Protein AF-A0A212R2L9-F1 (afdb_monomer_lite)

pLDDT: mean 78.67, std 23.35, range [24.91, 98.56]

Secondary structure (DSSP, 8-state):
-------------TT--SSSEEEETTEEEETTTEESEEE-TTS-EEEPPHHHHHHHHHHHHTS----HHHHHHHHHHHHHHHTT-HHHHHHHHHHT-PPPPSSHHHHHHHHHHHHHHHHHHHTTSS-PPPTTSTTTTPPPGGGHHHHHHHHHHSHHHHTTSTTS-S---------B----SSSEEEEEETTEEEEEEEEETTEEEEEEE-TTS-EEEEEEE---TTSEEE-TT--EEEEEETTEEEE-HHHHHHHHHHHHHHTTS-------------PPPGGGG-TTSTTTT---TTSTT----TT--EEEE-TTSSSEEEEPTTS-EEEE--SSGGGTTS--EEEE-TTT--EEEEPPPPP--

Radius of gyration: 27.47 Å; chains: 1; bounding box: 74×78×65 Å

Foldseek 3Di:
DPPPPPQQQAEDPCCGDQWHWYDDLVATAAGPRHHQWDADPVGQTAGDDQVLVQQLQCQLQVHGDHCPVLRVLSRQLSVCVNVVNVVSNRVSRSVSVDGTRPDNVSSVRSVVSSVVVVVVPPPVPDDQDDPPDDPGPDDDPVVLVVLVVCVVPPPPVVVVPPPDDPDDPPPDDWDKDDDDPPQWDKDADPPQNQKIWIGGPQKIWIWGADPVRDIHTLDIDHADPVQFRADPVGQTQWGDDPSIITGDPVSVVVSVVVVVVVVVDDDDDDDDDPDDADDDDPCLQPCQFQQHNHACPPFDPFDAAPVGWGWAAQLQDHAIATAGNVGWGWGWPGQDPSCVVGIWTFIADNVPRDTDTGHDPPPPD

Sequence (365 aa):
MNKSFGQNFSLAGADGDDYNPYLNETGAFHGRNIALLQKDAIGFWRPRPQHELEAIFSAGYGFSIDLSLRMQGFETVAKALNDNNLCRAAIALVQTRIPPLPDASAAERMAATEQLAKAGSGYLTQPRVPAGQPGAGQWTDGLGEVISGLAERGLPWLLRASSRLVAPLAIAAGVLFPDNEHLESHGAIPGFSRLSYGFSEGRLTLFQNDEQGGVNRLYSGLPDKDGLYRTEDGTVVGRAVGNSFMLDGAGVAAISTSNARSSDVTDGFTNGPSATFIKPPPNAWDSTGPKAPGHPGGVGDYADPKEGPNWAPNPNGLGWGWESKDGKVWVPTGQGGAAHGGPHWDVQDPRTRDHENVRPPKSLD

Organism: Rhodoblastus acidophilus (NCBI:txid1074)

InterPro domains:
  IPR029108 Toxin 37-like, C-terminal domain [PF15535] (290-361)

Structure (mmCIF, N/CA/C/O backbone):
data_AF-A0A212R2L9-F1
#
_entry.id   AF-A0A212R2L9-F1
#
loop_
_atom_site.group_PDB
_atom_site.id
_atom_site.type_symbol
_atom_site.label_atom_id
_atom_site.label_alt_id
_atom_site.label_comp_id
_atom_site.label_asym_id
_atom_site.label_entity_id
_atom_site.label_seq_id
_atom_site.pdbx_PDB_ins_code
_atom_site.Cartn_x
_atom_site.Cartn_y
_atom_site.Cartn_z
_atom_site.occupancy
_atom_site.B_iso_or_equiv
_atom_site.auth_seq_id
_atom_site.auth_comp_id
_atom_site.auth_asym_id
_atom_site.auth_atom_id
_atom_site.pdbx_PDB_model_num
ATOM 1 N N . MET A 1 1 ? 3.162 -41.899 -3.624 1.00 37.44 1 MET A N 1
ATOM 2 C CA . MET A 1 1 ? 4.160 -41.561 -4.663 1.00 37.44 1 MET A CA 1
ATOM 3 C C . MET A 1 1 ? 4.369 -40.054 -4.650 1.00 37.44 1 MET A C 1
ATOM 5 O O . MET A 1 1 ? 3.556 -39.337 -5.216 1.00 37.44 1 MET A O 1
ATOM 9 N N . ASN A 1 2 ? 5.413 -39.568 -3.973 1.00 37.00 2 ASN A N 1
ATOM 10 C CA . ASN A 1 2 ? 5.820 -38.165 -4.076 1.00 37.00 2 ASN A CA 1
ATOM 11 C C . ASN A 1 2 ? 6.500 -37.984 -5.432 1.00 37.00 2 ASN A C 1
ATOM 13 O O . ASN A 1 2 ? 7.664 -38.344 -5.588 1.00 37.00 2 ASN A O 1
ATOM 17 N N . LYS A 1 3 ? 5.773 -37.474 -6.432 1.00 38.97 3 LYS A N 1
ATOM 18 C CA . LYS A 1 3 ? 6.425 -36.924 -7.621 1.00 38.97 3 LYS A CA 1
ATOM 19 C C . LYS A 1 3 ? 7.258 -35.736 -7.144 1.00 38.97 3 LYS A C 1
ATOM 21 O O . LYS A 1 3 ? 6.701 -34.675 -6.878 1.00 38.97 3 LYS A O 1
ATOM 26 N N . SER A 1 4 ? 8.572 -35.914 -7.003 1.00 40.25 4 SER A N 1
ATOM 27 C CA . SER A 1 4 ? 9.488 -34.779 -6.952 1.00 40.25 4 SER A CA 1
ATOM 28 C C . SER A 1 4 ? 9.422 -34.123 -8.329 1.00 40.25 4 SER A C 1
ATOM 30 O O . SER A 1 4 ? 10.123 -34.519 -9.260 1.00 40.25 4 SER A O 1
ATOM 32 N N . PHE A 1 5 ? 8.498 -33.183 -8.498 1.00 43.56 5 PHE A N 1
ATOM 33 C CA . PHE A 1 5 ? 8.542 -32.281 -9.632 1.00 43.56 5 PHE A CA 1
ATOM 34 C C . PHE A 1 5 ? 9.818 -31.469 -9.450 1.00 43.56 5 PHE A C 1
ATOM 36 O O . PHE A 1 5 ? 9.876 -30.576 -8.607 1.00 43.56 5 PHE A O 1
ATOM 43 N N . GLY A 1 6 ? 10.864 -31.841 -10.188 1.00 52.56 6 GLY A N 1
ATOM 44 C CA . GLY A 1 6 ? 11.998 -30.964 -10.420 1.00 52.56 6 GLY A CA 1
ATOM 45 C C . GLY A 1 6 ? 11.448 -29.733 -11.121 1.00 52.56 6 GLY A C 1
ATOM 46 O O . GLY A 1 6 ? 11.259 -29.742 -12.332 1.00 52.56 6 GLY A O 1
ATOM 47 N N . GLN A 1 7 ? 11.068 -28.730 -10.335 1.00 70.94 7 GLN A N 1
ATOM 48 C CA . GLN A 1 7 ? 10.665 -27.431 -10.841 1.00 70.94 7 GLN A CA 1
ATOM 49 C C . GLN A 1 7 ? 11.899 -26.864 -11.544 1.00 70.94 7 GLN A C 1
ATOM 51 O O . GLN A 1 7 ? 12.914 -26.577 -10.904 1.00 70.94 7 GLN A O 1
ATOM 56 N N . ASN A 1 8 ? 11.845 -26.802 -12.872 1.00 82.94 8 ASN A N 1
ATOM 57 C CA . ASN A 1 8 ? 12.871 -26.140 -13.658 1.00 82.94 8 ASN A CA 1
ATOM 58 C C . ASN A 1 8 ? 12.698 -24.638 -13.438 1.00 82.94 8 ASN A C 1
ATOM 60 O O . ASN A 1 8 ? 11.714 -24.057 -13.883 1.00 82.94 8 ASN A O 1
ATOM 64 N N . PHE A 1 9 ? 13.639 -24.026 -12.724 1.00 90.69 9 PHE A N 1
ATOM 65 C CA . PHE A 1 9 ? 13.693 -22.576 -12.577 1.00 90.69 9 PHE A CA 1
ATOM 66 C C . PHE A 1 9 ? 14.383 -21.996 -13.812 1.00 90.69 9 PHE A C 1
ATOM 68 O O . PHE A 1 9 ? 15.565 -22.250 -14.045 1.00 90.69 9 PHE A O 1
ATOM 75 N N . SER A 1 10 ? 13.635 -21.242 -14.608 1.00 93.81 10 SER A N 1
ATOM 76 C CA . SER A 1 10 ? 14.110 -20.574 -15.819 1.00 93.81 10 SER A CA 1
ATOM 77 C C . SER A 1 10 ? 13.690 -19.113 -15.817 1.00 93.81 10 SER A C 1
ATOM 79 O O . SER A 1 10 ? 12.732 -18.742 -15.141 1.00 93.81 10 SER A O 1
ATOM 81 N N . LEU A 1 11 ? 14.403 -18.292 -16.586 1.00 96.19 11 LEU A N 1
ATOM 82 C CA . LEU A 1 11 ? 13.967 -16.928 -16.864 1.00 96.19 11 LEU A CA 1
ATOM 83 C C . LEU A 1 11 ? 13.085 -16.899 -18.111 1.00 96.19 11 LEU A C 1
ATOM 85 O O . LEU A 1 11 ? 13.303 -17.688 -19.033 1.00 96.19 11 LEU A O 1
ATOM 89 N N . ALA A 1 12 ? 12.142 -15.961 -18.152 1.00 96.81 12 ALA A N 1
ATOM 90 C CA . ALA A 1 12 ? 11.491 -15.579 -19.398 1.00 96.81 12 ALA A CA 1
ATOM 91 C C . ALA A 1 12 ? 12.460 -14.801 -20.311 1.00 96.81 12 ALA A C 1
ATOM 93 O O . ALA A 1 12 ? 13.580 -14.449 -19.920 1.00 96.81 12 ALA A O 1
ATOM 94 N N . GLY A 1 13 ? 12.002 -14.496 -21.528 1.00 95.25 13 GLY A N 1
ATOM 95 C CA . GLY A 1 13 ? 12.657 -13.509 -22.390 1.00 95.25 13 GLY A CA 1
ATOM 96 C C . GLY A 1 13 ? 12.658 -12.104 -21.771 1.00 95.25 13 GLY A C 1
ATOM 97 O O . GLY A 1 13 ? 12.005 -11.857 -20.759 1.00 95.25 13 GLY A O 1
ATOM 98 N N . ALA A 1 14 ? 13.384 -11.168 -22.388 1.00 94.19 14 ALA A N 1
ATOM 99 C CA . ALA A 1 14 ? 13.541 -9.801 -21.870 1.00 94.19 14 ALA A CA 1
ATOM 100 C C . ALA A 1 14 ? 12.216 -9.018 -21.749 1.00 94.19 14 ALA A C 1
ATOM 102 O O . ALA A 1 14 ? 12.105 -8.130 -20.900 1.00 94.19 14 ALA A O 1
ATOM 103 N N . ASP A 1 15 ? 11.215 -9.385 -22.552 1.00 94.88 15 ASP A N 1
ATOM 104 C CA . ASP A 1 15 ? 9.866 -8.808 -22.522 1.00 94.88 15 ASP A CA 1
ATOM 105 C C . ASP A 1 15 ? 8.979 -9.404 -21.412 1.00 94.88 15 ASP A C 1
ATOM 107 O O . ASP A 1 15 ? 7.869 -8.928 -21.181 1.00 94.88 15 ASP A O 1
ATOM 111 N N . GLY A 1 16 ? 9.462 -10.434 -20.709 1.00 96.44 16 GLY A N 1
ATOM 112 C CA . GLY A 1 16 ? 8.658 -11.228 -19.788 1.00 96.44 16 GLY A CA 1
ATOM 113 C C . GLY A 1 16 ? 7.719 -12.196 -20.513 1.00 96.44 16 GLY A C 1
ATOM 114 O O . GLY A 1 16 ? 7.606 -12.210 -21.737 1.00 96.44 16 GLY A O 1
ATOM 115 N N . ASP A 1 17 ? 7.060 -13.055 -19.743 1.00 95.88 17 ASP A N 1
ATOM 116 C CA . ASP A 1 17 ? 6.015 -13.964 -20.232 1.00 95.88 17 ASP A CA 1
ATOM 117 C C . ASP A 1 17 ? 4.784 -13.980 -19.315 1.00 95.88 17 ASP A C 1
ATOM 119 O O . ASP A 1 17 ? 3.966 -14.883 -19.422 1.00 95.88 17 ASP A O 1
ATOM 123 N N . ASP A 1 18 ? 4.663 -12.998 -18.417 1.00 96.62 18 ASP A N 1
ATOM 124 C CA . ASP A 1 18 ? 3.669 -12.895 -17.340 1.00 96.62 18 ASP A CA 1
ATOM 125 C C . ASP A 1 18 ? 3.783 -13.921 -16.198 1.00 96.62 18 ASP A C 1
ATOM 127 O O . ASP A 1 18 ? 3.076 -13.763 -15.199 1.00 96.62 18 ASP A O 1
ATOM 131 N N . TYR A 1 19 ? 4.686 -14.909 -16.256 1.00 95.81 19 TYR A N 1
ATOM 132 C CA . TYR A 1 19 ? 4.756 -15.981 -15.250 1.00 95.81 19 TYR A CA 1
ATOM 133 C C . TYR A 1 19 ? 6.124 -16.123 -14.590 1.00 95.81 19 TYR A C 1
ATOM 135 O O . TYR A 1 19 ? 6.215 -16.268 -13.370 1.00 95.81 19 TYR A O 1
ATOM 143 N N . ASN A 1 20 ? 7.190 -16.121 -15.382 1.00 97.19 20 ASN A N 1
ATOM 144 C CA . ASN A 1 20 ? 8.546 -16.394 -14.935 1.00 97.19 20 ASN A CA 1
ATOM 145 C C . ASN A 1 20 ? 9.268 -15.104 -14.504 1.00 97.19 20 ASN A C 1
ATOM 147 O O . ASN A 1 20 ? 8.874 -13.991 -14.861 1.00 97.19 20 ASN A O 1
ATOM 151 N N . PRO A 1 21 ? 10.338 -15.213 -13.696 1.00 97.56 21 PRO A N 1
ATOM 152 C CA . PRO A 1 21 ? 11.265 -14.108 -13.485 1.00 97.56 21 PRO A CA 1
ATOM 153 C C . PRO A 1 21 ? 11.975 -13.750 -14.794 1.00 97.56 21 PRO A C 1
ATOM 155 O O . PRO A 1 21 ? 12.237 -14.624 -15.616 1.00 97.56 21 PRO A O 1
ATOM 158 N N . TYR A 1 22 ? 12.347 -12.491 -14.982 1.00 98.00 22 TYR A N 1
ATOM 159 C CA . TYR A 1 22 ? 13.109 -12.062 -16.154 1.00 98.00 22 TYR A CA 1
ATOM 160 C C . TYR A 1 22 ? 13.977 -10.843 -15.857 1.00 98.00 22 TYR A C 1
ATOM 162 O O . TYR A 1 22 ? 13.868 -10.201 -14.809 1.00 98.00 22 TYR A O 1
ATOM 170 N N . LEU A 1 23 ? 14.888 -10.563 -16.783 1.00 97.06 23 LEU A N 1
ATOM 171 C CA . LEU A 1 23 ? 15.793 -9.422 -16.747 1.00 97.06 23 LEU A CA 1
ATOM 172 C C . LEU A 1 23 ? 15.735 -8.695 -18.076 1.00 97.06 23 LEU A C 1
ATOM 174 O O . LEU A 1 23 ? 15.692 -9.321 -19.134 1.00 97.06 23 LEU A O 1
ATOM 178 N N . ASN A 1 24 ? 15.843 -7.379 -18.005 1.00 93.69 24 ASN A N 1
ATOM 179 C CA . ASN A 1 24 ? 16.114 -6.538 -19.157 1.00 93.69 24 ASN A CA 1
ATOM 180 C C . ASN A 1 24 ? 17.009 -5.360 -18.738 1.00 93.69 24 ASN A C 1
ATOM 182 O O . ASN A 1 24 ? 17.507 -5.297 -17.612 1.00 93.69 24 ASN A O 1
ATOM 186 N N . GLU A 1 25 ? 17.230 -4.423 -19.653 1.00 86.44 25 GLU A N 1
ATOM 187 C CA . GLU A 1 25 ? 18.045 -3.222 -19.426 1.00 86.44 25 GLU A CA 1
ATOM 188 C C . GLU A 1 25 ? 17.534 -2.319 -18.290 1.00 86.44 25 GLU A C 1
ATOM 190 O O . GLU A 1 25 ? 18.287 -1.518 -17.735 1.00 86.44 25 GLU A O 1
ATOM 195 N N . THR A 1 26 ? 16.268 -2.477 -17.904 1.00 91.12 26 THR A N 1
ATOM 196 C CA . THR A 1 26 ? 15.612 -1.686 -16.862 1.00 91.12 26 THR A CA 1
ATOM 197 C C . THR A 1 26 ? 15.557 -2.381 -15.503 1.00 91.12 26 THR A C 1
ATOM 199 O O . THR A 1 26 ? 15.036 -1.785 -14.570 1.00 91.12 26 THR A O 1
ATOM 202 N N . GLY A 1 27 ? 16.106 -3.592 -15.345 1.00 95.50 27 GLY A N 1
ATOM 203 C CA . GLY A 1 27 ? 16.216 -4.263 -14.044 1.00 95.50 27 GLY A CA 1
ATOM 204 C C . GLY A 1 27 ? 15.760 -5.723 -14.040 1.00 95.50 27 GLY A C 1
ATOM 205 O O . GLY A 1 27 ? 15.791 -6.403 -15.066 1.00 95.50 27 GLY A O 1
ATOM 206 N N . ALA A 1 28 ? 15.373 -6.207 -12.855 1.00 97.81 28 ALA A N 1
ATOM 207 C CA . ALA A 1 28 ? 14.892 -7.569 -12.614 1.00 97.81 28 ALA A CA 1
ATOM 208 C C . ALA A 1 28 ? 13.412 -7.565 -12.229 1.00 97.81 28 ALA A C 1
ATOM 210 O O . ALA A 1 28 ? 13.001 -6.800 -11.351 1.00 97.81 28 ALA A O 1
ATOM 211 N N . PHE A 1 29 ? 12.642 -8.453 -12.849 1.00 98.06 29 PHE A N 1
ATOM 212 C CA . PHE A 1 29 ? 11.188 -8.466 -12.768 1.00 98.06 29 PHE A CA 1
ATOM 213 C C . PHE A 1 29 ? 10.644 -9.881 -12.564 1.00 98.06 29 PHE A C 1
ATOM 215 O O . PHE A 1 29 ? 11.337 -10.876 -12.795 1.00 98.06 29 PHE A O 1
ATOM 222 N N . HIS A 1 30 ? 9.386 -9.971 -12.144 1.00 97.62 30 HIS A N 1
ATOM 223 C CA . HIS A 1 30 ? 8.619 -11.209 -12.092 1.00 97.62 30 HIS A CA 1
ATOM 224 C C . HIS A 1 30 ? 7.189 -10.968 -12.574 1.00 97.62 30 HIS A C 1
ATOM 226 O O . HIS A 1 30 ? 6.620 -9.901 -12.339 1.00 97.62 30 HIS A O 1
ATOM 232 N N . GLY A 1 31 ? 6.608 -11.954 -13.254 1.00 95.25 31 GLY A N 1
ATOM 233 C CA . GLY A 1 31 ? 5.236 -11.872 -13.737 1.00 95.25 31 GLY A CA 1
ATOM 234 C C . GLY A 1 31 ? 4.985 -10.661 -14.645 1.00 95.25 31 GLY A C 1
ATOM 235 O O . GLY A 1 31 ? 5.787 -10.355 -15.525 1.00 95.25 31 GLY A O 1
ATOM 236 N N . ARG A 1 32 ? 3.882 -9.941 -14.411 1.00 94.44 32 ARG A N 1
ATOM 237 C CA . ARG A 1 32 ? 3.491 -8.734 -15.162 1.00 94.44 32 ARG A CA 1
ATOM 238 C C . ARG A 1 32 ? 4.242 -7.481 -14.694 1.00 94.44 32 ARG A C 1
ATOM 240 O O . ARG A 1 32 ? 3.665 -6.627 -14.025 1.00 94.44 32 ARG A O 1
ATOM 247 N N . ASN A 1 33 ? 5.520 -7.350 -15.060 1.00 93.94 33 ASN A N 1
ATOM 248 C CA . ASN A 1 33 ? 6.346 -6.163 -14.770 1.00 93.94 33 ASN A CA 1
ATOM 249 C C . ASN A 1 33 ? 6.483 -5.816 -13.275 1.00 93.94 33 ASN A C 1
ATOM 251 O O . ASN A 1 33 ? 6.635 -4.648 -12.907 1.00 93.94 33 ASN A O 1
ATOM 255 N N . ILE A 1 34 ? 6.471 -6.819 -12.395 1.00 96.81 34 ILE A N 1
ATOM 256 C CA . ILE A 1 34 ? 6.681 -6.597 -10.963 1.00 96.81 34 ILE A CA 1
ATOM 257 C C . ILE A 1 34 ? 8.174 -6.472 -10.711 1.00 96.81 34 ILE A C 1
ATOM 259 O O . ILE A 1 34 ? 8.904 -7.462 -10.757 1.00 96.81 34 ILE A O 1
ATOM 263 N N . ALA A 1 35 ? 8.637 -5.251 -10.459 1.00 97.31 35 ALA A N 1
ATOM 264 C CA . ALA A 1 35 ? 10.040 -4.994 -10.176 1.00 97.31 35 ALA A CA 1
ATOM 265 C C . ALA A 1 35 ? 10.448 -5.685 -8.868 1.00 97.31 35 ALA A C 1
ATOM 267 O O . ALA A 1 35 ? 9.807 -5.502 -7.833 1.00 97.31 35 ALA A O 1
ATOM 268 N N . LEU A 1 36 ? 11.529 -6.462 -8.911 1.00 97.81 36 LEU A N 1
ATOM 269 C CA . LEU A 1 36 ? 12.133 -7.104 -7.736 1.00 97.81 36 LEU A CA 1
ATOM 270 C C . LEU A 1 36 ? 13.156 -6.184 -7.057 1.00 97.81 36 LEU A C 1
ATOM 272 O O . LEU A 1 36 ? 13.467 -6.327 -5.874 1.00 97.81 36 LEU A O 1
ATOM 276 N N . LEU A 1 37 ? 13.685 -5.237 -7.829 1.00 97.56 37 LEU A N 1
ATOM 277 C CA . LEU A 1 37 ? 14.710 -4.288 -7.430 1.00 97.56 37 LEU A CA 1
ATOM 278 C C . LEU A 1 37 ? 14.221 -2.863 -7.689 1.00 97.56 37 LEU A C 1
ATOM 280 O O . LEU A 1 37 ? 13.393 -2.626 -8.565 1.00 97.56 37 LEU A O 1
ATOM 284 N N . GLN A 1 38 ? 14.785 -1.910 -6.963 1.00 95.56 38 GLN A N 1
ATOM 285 C CA . GLN A 1 38 ? 14.564 -0.479 -7.140 1.00 95.56 38 GLN A CA 1
ATOM 286 C C . GLN A 1 38 ? 15.904 0.254 -7.181 1.00 95.56 38 GLN A C 1
ATOM 288 O O . GLN A 1 38 ? 16.901 -0.251 -6.665 1.00 95.56 38 GLN A O 1
ATOM 293 N N . LYS A 1 39 ? 15.944 1.441 -7.790 1.00 94.19 39 LYS A N 1
ATOM 294 C CA . LYS A 1 39 ? 17.116 2.318 -7.697 1.00 94.19 39 LYS A CA 1
ATOM 295 C C . LYS A 1 39 ? 17.013 3.184 -6.446 1.00 94.19 39 LYS A C 1
ATOM 297 O O . LYS A 1 39 ? 15.949 3.730 -6.168 1.00 94.19 39 LYS A O 1
ATOM 302 N N . ASP A 1 40 ? 18.105 3.302 -5.702 1.00 91.81 40 ASP A N 1
ATOM 303 C CA . ASP A 1 40 ? 18.218 4.281 -4.621 1.00 91.81 40 ASP A CA 1
ATOM 304 C C . ASP A 1 40 ? 18.456 5.703 -5.173 1.00 91.81 40 ASP A C 1
ATOM 306 O O . ASP A 1 40 ? 18.545 5.922 -6.385 1.00 91.81 40 ASP A O 1
ATOM 310 N N . ALA A 1 41 ? 18.555 6.693 -4.279 1.00 90.62 41 ALA A N 1
ATOM 311 C CA . ALA A 1 41 ? 18.708 8.104 -4.647 1.00 90.62 41 ALA A CA 1
ATOM 312 C C . ALA A 1 41 ? 19.974 8.405 -5.475 1.00 90.62 41 ALA A C 1
ATOM 314 O O . ALA A 1 41 ? 20.028 9.423 -6.160 1.00 90.62 41 ALA A O 1
ATOM 315 N N . ILE A 1 42 ? 20.982 7.530 -5.422 1.00 92.88 42 ILE A N 1
ATOM 316 C CA . ILE A 1 42 ? 22.232 7.655 -6.184 1.00 92.88 42 ILE A CA 1
ATOM 317 C C . ILE A 1 42 ? 22.236 6.773 -7.444 1.00 92.88 42 ILE A C 1
ATOM 319 O O . ILE A 1 42 ? 23.247 6.689 -8.138 1.00 92.88 42 ILE A O 1
ATOM 323 N N . GLY A 1 43 ? 21.105 6.138 -7.768 1.00 91.94 43 GLY A N 1
ATOM 324 C CA . GLY A 1 43 ? 20.903 5.366 -8.992 1.00 91.94 43 GLY A CA 1
ATOM 325 C C . GLY A 1 43 ? 21.377 3.913 -8.928 1.00 91.94 43 GLY A C 1
ATOM 326 O O . GLY A 1 43 ? 21.330 3.234 -9.956 1.00 91.94 43 GLY A O 1
ATOM 327 N N . PHE A 1 44 ? 21.803 3.421 -7.761 1.00 95.88 44 PHE A N 1
ATOM 328 C CA . PHE A 1 44 ? 22.230 2.034 -7.586 1.00 95.88 44 PHE A CA 1
ATOM 329 C C . PHE A 1 44 ? 21.026 1.123 -7.363 1.00 95.88 44 PHE A C 1
ATOM 331 O O . PHE A 1 44 ? 20.117 1.431 -6.595 1.00 95.88 44 PHE A O 1
ATOM 338 N N . TRP A 1 45 ? 21.045 -0.046 -7.997 1.00 97.44 45 TRP A N 1
ATOM 339 C CA . TRP A 1 45 ? 20.079 -1.107 -7.757 1.00 97.44 45 TRP A CA 1
ATOM 340 C C . TRP A 1 45 ? 20.181 -1.628 -6.324 1.00 97.44 45 TRP A C 1
ATOM 342 O O . TRP A 1 45 ? 21.273 -1.946 -5.839 1.00 97.44 45 TRP A O 1
ATOM 352 N N . ARG A 1 46 ? 19.023 -1.772 -5.681 1.00 97.75 46 ARG A N 1
ATOM 353 C CA . ARG A 1 46 ? 18.803 -2.370 -4.363 1.00 97.75 46 ARG A CA 1
ATOM 354 C C . ARG A 1 46 ? 17.600 -3.312 -4.428 1.00 97.75 46 ARG A C 1
ATOM 356 O O . ARG A 1 46 ? 16.667 -3.024 -5.179 1.00 97.75 46 ARG A O 1
ATOM 363 N N . PRO A 1 47 ? 17.572 -4.409 -3.654 1.00 98.00 47 PRO A N 1
ATOM 364 C CA . PRO A 1 47 ? 16.333 -5.144 -3.440 1.00 98.00 47 PRO A CA 1
ATOM 365 C C . PRO A 1 47 ? 15.247 -4.215 -2.912 1.00 98.00 47 PRO A C 1
ATOM 367 O O . PRO A 1 47 ? 15.528 -3.310 -2.119 1.00 98.00 47 PRO A O 1
ATOM 370 N N . ARG A 1 48 ? 14.008 -4.447 -3.338 1.00 97.25 48 ARG A N 1
ATOM 371 C CA . ARG A 1 48 ? 12.866 -3.834 -2.662 1.00 97.25 48 ARG A CA 1
ATOM 372 C C . ARG A 1 48 ? 12.758 -4.350 -1.222 1.00 97.25 48 ARG A C 1
ATOM 374 O O . ARG A 1 48 ? 13.267 -5.438 -0.932 1.00 97.25 48 ARG A O 1
ATOM 381 N N . PRO A 1 49 ? 12.122 -3.593 -0.311 1.00 96.56 49 PRO A N 1
ATOM 382 C CA . PRO A 1 49 ? 11.878 -4.051 1.050 1.00 96.56 49 PRO A CA 1
ATOM 383 C C . PRO A 1 49 ? 11.213 -5.434 1.085 1.00 96.56 49 PRO A C 1
ATOM 385 O O . PRO A 1 49 ? 10.252 -5.692 0.362 1.00 96.56 49 PRO A O 1
ATOM 388 N N . GLN A 1 50 ? 11.709 -6.319 1.955 1.00 97.19 50 GLN A N 1
ATOM 389 C CA . GLN A 1 50 ? 11.239 -7.708 2.045 1.00 97.19 50 GLN A CA 1
ATOM 390 C C . GLN A 1 50 ? 9.721 -7.795 2.256 1.00 97.19 50 GLN A C 1
ATOM 392 O O . GLN A 1 50 ? 9.049 -8.496 1.509 1.00 97.19 50 GLN A O 1
ATOM 397 N N . HIS A 1 51 ? 9.181 -7.045 3.222 1.00 96.19 51 HIS A N 1
ATOM 398 C CA . HIS A 1 51 ? 7.754 -7.073 3.560 1.00 96.19 51 HIS A CA 1
ATOM 399 C C . HIS A 1 51 ? 6.849 -6.671 2.382 1.00 96.19 51 HIS A C 1
ATOM 401 O O . HIS A 1 51 ? 5.739 -7.178 2.246 1.00 96.19 51 HIS A O 1
ATOM 407 N N . GLU A 1 52 ? 7.324 -5.776 1.512 1.00 96.44 52 GLU A N 1
ATOM 408 C CA . GLU A 1 52 ? 6.589 -5.337 0.327 1.00 96.44 52 GLU A CA 1
ATOM 409 C C . GLU A 1 52 ? 6.531 -6.460 -0.714 1.00 96.44 52 GLU A C 1
ATOM 411 O O . GLU A 1 52 ? 5.455 -6.810 -1.201 1.00 96.44 52 GLU A O 1
ATOM 416 N N . LEU A 1 53 ? 7.681 -7.082 -1.002 1.00 97.25 53 LEU A N 1
ATOM 417 C CA . LEU A 1 53 ? 7.742 -8.232 -1.900 1.00 97.25 53 LEU A CA 1
ATOM 418 C C . LEU A 1 53 ? 6.918 -9.404 -1.353 1.00 97.25 53 LEU A C 1
ATOM 420 O O . LEU A 1 53 ? 6.163 -10.007 -2.102 1.00 97.25 53 LEU A O 1
ATOM 424 N N . GLU A 1 54 ? 6.994 -9.710 -0.059 1.00 97.50 54 GLU A N 1
ATOM 425 C CA . GLU A 1 54 ? 6.205 -10.784 0.555 1.00 97.50 54 GLU A CA 1
ATOM 426 C C . GLU A 1 54 ? 4.700 -10.548 0.419 1.00 97.50 54 GLU A C 1
ATOM 428 O O . GLU A 1 54 ? 3.974 -11.484 0.082 1.00 97.50 54 GLU A O 1
ATOM 433 N N . ALA A 1 55 ? 4.224 -9.312 0.593 1.00 96.38 55 ALA A N 1
ATOM 434 C CA . ALA A 1 55 ? 2.818 -8.971 0.385 1.00 96.38 55 ALA A CA 1
ATOM 435 C C . ALA A 1 55 ? 2.382 -9.194 -1.076 1.00 96.38 55 ALA A C 1
ATOM 437 O O . ALA A 1 55 ? 1.362 -9.840 -1.332 1.00 96.38 55 ALA A O 1
ATOM 438 N N . ILE A 1 56 ? 3.182 -8.720 -2.037 1.00 97.38 56 ILE A N 1
ATOM 439 C CA . ILE A 1 56 ? 2.910 -8.860 -3.476 1.00 97.38 56 ILE A CA 1
ATOM 440 C C . ILE A 1 56 ? 2.921 -10.336 -3.897 1.00 97.38 56 ILE A C 1
ATOM 442 O O . ILE A 1 56 ? 2.004 -10.816 -4.570 1.00 97.38 56 ILE A O 1
ATOM 446 N N . PHE A 1 57 ? 3.935 -11.083 -3.465 1.00 97.44 57 PHE A N 1
ATOM 447 C CA . PHE A 1 57 ? 4.065 -12.506 -3.748 1.00 97.44 57 PHE A CA 1
ATOM 448 C C . PHE A 1 57 ? 2.933 -13.308 -3.115 1.00 97.44 57 PHE A C 1
ATOM 450 O O . PHE A 1 57 ? 2.317 -14.127 -3.798 1.00 97.44 57 PHE A O 1
ATOM 457 N N . SER A 1 58 ? 2.582 -13.031 -1.861 1.00 97.25 58 SER A N 1
ATOM 458 C CA . SER A 1 58 ? 1.489 -13.736 -1.190 1.00 97.25 58 SER A CA 1
ATOM 459 C C . SER A 1 58 ? 0.151 -13.558 -1.915 1.00 97.25 58 SER A C 1
ATOM 461 O O . SER A 1 58 ? -0.619 -14.513 -2.029 1.00 97.25 58 SER A O 1
ATOM 463 N N . ALA A 1 59 ? -0.107 -12.375 -2.487 1.00 96.56 59 ALA A N 1
ATOM 464 C CA . ALA A 1 59 ? -1.296 -12.123 -3.303 1.00 96.56 59 ALA A CA 1
ATOM 465 C C . ALA A 1 59 ? -1.302 -12.931 -4.614 1.00 96.56 59 ALA A C 1
ATOM 467 O O . ALA A 1 59 ? -2.328 -13.509 -4.991 1.00 96.56 59 ALA A O 1
ATOM 468 N N . GLY A 1 60 ? -0.156 -13.011 -5.297 1.00 96.62 60 GLY A N 1
ATOM 469 C CA . GLY A 1 60 ? -0.016 -13.803 -6.518 1.00 96.62 60 GLY A CA 1
ATOM 470 C C . GLY A 1 60 ? -0.214 -15.297 -6.261 1.00 96.62 60 GLY A C 1
ATOM 471 O O . GLY A 1 60 ? -1.101 -15.922 -6.845 1.00 96.62 60 GLY A O 1
ATOM 472 N N . TYR A 1 61 ? 0.554 -15.862 -5.332 1.00 95.88 61 TYR A N 1
ATOM 473 C CA . TYR A 1 61 ? 0.558 -17.300 -5.050 1.00 95.88 61 TYR A CA 1
ATOM 474 C C . TYR A 1 61 ? -0.639 -17.786 -4.223 1.00 95.88 61 TYR A C 1
ATOM 476 O O . TYR A 1 61 ? -0.942 -18.978 -4.235 1.00 95.88 61 TYR A O 1
ATOM 484 N N . GLY A 1 62 ? -1.349 -16.883 -3.542 1.00 96.06 62 GLY A N 1
ATOM 485 C CA . GLY A 1 62 ? -2.541 -17.210 -2.755 1.00 96.06 62 GLY A CA 1
ATOM 486 C C . GLY A 1 62 ? -2.248 -17.810 -1.375 1.00 96.06 62 GLY A C 1
ATOM 487 O O . GLY A 1 62 ? -3.146 -18.374 -0.755 1.00 96.06 62 GLY A O 1
ATOM 488 N N . PHE A 1 63 ? -1.013 -17.705 -0.886 1.00 95.69 63 PHE A N 1
ATOM 489 C CA . PHE A 1 63 ? -0.602 -18.119 0.457 1.00 95.69 63 PHE A CA 1
ATOM 490 C C . PHE A 1 63 ? 0.545 -17.238 0.955 1.00 95.69 63 PHE A C 1
ATOM 492 O O . PHE A 1 63 ? 1.241 -16.627 0.151 1.00 95.69 63 PHE A O 1
ATOM 499 N N . SER A 1 64 ? 0.746 -17.179 2.275 1.00 96.19 64 SER A N 1
ATOM 500 C CA . SER A 1 64 ? 1.825 -16.384 2.875 1.00 96.19 64 SER A CA 1
ATOM 501 C C . SER A 1 64 ? 3.200 -16.888 2.431 1.00 96.19 64 SER A C 1
ATOM 503 O O . SER A 1 64 ? 3.494 -18.081 2.555 1.00 96.19 64 SER A O 1
ATOM 505 N N . ILE A 1 65 ? 4.032 -15.985 1.919 1.00 96.25 65 ILE A N 1
ATOM 506 C CA . ILE A 1 65 ? 5.389 -16.276 1.459 1.00 96.25 65 ILE A CA 1
ATOM 507 C C . ILE A 1 65 ? 6.404 -15.604 2.377 1.00 96.25 65 ILE A C 1
ATOM 509 O O . ILE A 1 65 ? 6.295 -14.420 2.667 1.00 96.25 65 ILE A O 1
ATOM 513 N N . ASP A 1 66 ? 7.427 -16.370 2.756 1.00 97.19 66 ASP A N 1
ATOM 514 C CA . ASP A 1 66 ? 8.635 -15.884 3.420 1.00 97.19 66 ASP A CA 1
ATOM 515 C C . ASP A 1 66 ? 9.784 -15.814 2.398 1.00 97.19 66 ASP A C 1
ATOM 517 O O . ASP A 1 66 ? 10.184 -16.821 1.793 1.00 97.19 66 ASP A O 1
ATOM 521 N N . LEU A 1 67 ? 10.296 -14.603 2.175 1.00 97.44 67 LEU A N 1
ATOM 522 C CA . LEU A 1 67 ? 11.393 -14.317 1.252 1.00 97.44 67 LEU A CA 1
ATOM 523 C C . LEU A 1 67 ? 12.736 -14.114 1.957 1.00 97.44 67 LEU A C 1
ATOM 525 O O . LEU A 1 67 ? 13.726 -13.874 1.266 1.00 97.44 67 LEU A O 1
ATOM 529 N N . SER A 1 68 ? 12.822 -14.257 3.281 1.00 96.56 68 SER A N 1
ATOM 530 C CA . SER A 1 68 ? 14.043 -13.987 4.059 1.00 96.56 68 SER A CA 1
ATOM 531 C C . SER A 1 68 ? 15.288 -14.690 3.496 1.00 96.56 68 SER A C 1
ATOM 533 O O . SER A 1 68 ? 16.317 -14.054 3.268 1.00 96.56 68 SER A O 1
ATOM 535 N N . LEU A 1 69 ? 15.182 -15.976 3.137 1.00 95.00 69 LEU A N 1
ATOM 536 C CA . LEU A 1 69 ? 16.282 -16.744 2.526 1.00 95.00 69 LEU A CA 1
ATOM 537 C C . LEU A 1 69 ? 16.625 -16.331 1.081 1.00 95.00 69 LEU A C 1
ATOM 539 O O . LEU A 1 69 ? 17.679 -16.700 0.567 1.00 95.00 69 LEU A O 1
ATOM 543 N N . ARG A 1 70 ? 15.739 -15.597 0.399 1.00 96.69 70 ARG A N 1
ATOM 544 C CA . ARG A 1 70 ? 15.904 -15.155 -0.997 1.00 96.69 70 ARG A CA 1
ATOM 545 C C . ARG A 1 70 ? 16.421 -13.727 -1.115 1.00 96.69 70 ARG A C 1
ATOM 547 O O . ARG A 1 70 ? 16.981 -13.389 -2.159 1.00 96.69 70 ARG A O 1
ATOM 554 N N . MET A 1 71 ? 16.315 -12.921 -0.057 1.00 98.12 71 MET A N 1
ATOM 555 C CA . MET A 1 71 ? 16.777 -11.530 -0.063 1.00 98.12 71 MET A CA 1
ATOM 556 C C . MET A 1 71 ? 18.268 -11.407 -0.402 1.00 98.12 71 MET A C 1
ATOM 558 O O . MET A 1 71 ? 18.632 -10.582 -1.236 1.00 98.12 71 MET A O 1
ATOM 562 N N . GLN A 1 72 ? 19.124 -12.295 0.116 1.00 97.88 72 GLN A N 1
ATOM 563 C CA . GLN A 1 72 ? 20.552 -12.329 -0.244 1.00 97.88 72 GLN A CA 1
ATOM 564 C C . GLN A 1 72 ? 20.782 -12.628 -1.742 1.00 97.88 72 GLN A C 1
ATOM 566 O O . GLN A 1 72 ? 21.721 -12.127 -2.371 1.00 97.88 72 GLN A O 1
ATOM 571 N N . GLY A 1 73 ? 19.902 -13.433 -2.344 1.00 97.94 73 GLY A N 1
ATOM 572 C CA . GLY A 1 73 ? 19.895 -13.672 -3.784 1.00 97.94 73 GLY A CA 1
ATOM 573 C C . GLY A 1 73 ? 19.598 -12.387 -4.556 1.00 97.94 73 GLY A C 1
ATOM 574 O O . GLY A 1 73 ? 20.351 -12.037 -5.464 1.00 97.94 73 GLY A O 1
ATOM 575 N N . PHE A 1 74 ? 18.577 -11.629 -4.147 1.00 98.31 74 PHE A N 1
ATOM 576 C CA . PHE A 1 74 ? 18.264 -10.328 -4.747 1.00 98.31 74 PHE A CA 1
ATOM 577 C C . PHE A 1 74 ? 19.384 -9.301 -4.573 1.00 98.31 74 PHE A C 1
ATOM 579 O O . PHE A 1 74 ? 19.672 -8.564 -5.514 1.00 98.31 74 PHE A O 1
ATOM 586 N N . GLU A 1 75 ? 20.069 -9.278 -3.427 1.00 98.50 75 GLU A N 1
ATOM 587 C CA . GLU A 1 75 ? 21.258 -8.435 -3.234 1.00 98.50 75 GLU A CA 1
ATOM 588 C C . GLU A 1 75 ? 22.359 -8.774 -4.244 1.00 98.50 75 GLU A C 1
ATOM 590 O O . GLU A 1 75 ? 22.997 -7.882 -4.807 1.00 98.50 75 GLU A O 1
ATOM 595 N N . THR A 1 76 ? 22.550 -10.063 -4.530 1.00 98.56 76 THR A N 1
ATOM 596 C CA . THR A 1 76 ? 23.522 -10.523 -5.528 1.00 98.56 76 THR A CA 1
ATOM 597 C C . THR A 1 76 ? 23.124 -10.096 -6.943 1.00 98.56 76 THR A C 1
ATOM 599 O O . THR A 1 76 ? 23.988 -9.658 -7.706 1.00 98.56 76 THR A O 1
ATOM 602 N N . VAL A 1 77 ? 21.831 -10.170 -7.291 1.00 98.31 77 VAL A N 1
ATOM 603 C CA . VAL A 1 77 ? 21.309 -9.666 -8.576 1.00 98.31 77 VAL A CA 1
ATOM 604 C C . VAL A 1 77 ? 21.549 -8.160 -8.687 1.00 98.31 77 VAL A C 1
ATOM 606 O O . VAL A 1 77 ? 22.119 -7.703 -9.676 1.00 98.31 77 VAL A O 1
ATOM 609 N N . ALA A 1 78 ? 21.189 -7.396 -7.653 1.00 98.25 78 ALA A N 1
ATOM 610 C CA . ALA A 1 78 ? 21.379 -5.951 -7.604 1.00 98.25 78 ALA A CA 1
ATOM 611 C C . ALA A 1 78 ? 22.856 -5.564 -7.763 1.00 98.25 78 ALA A C 1
ATOM 613 O O . ALA A 1 78 ? 23.190 -4.707 -8.580 1.00 98.25 78 ALA A O 1
ATOM 614 N N . LYS A 1 79 ? 23.762 -6.247 -7.051 1.00 98.31 79 LYS A N 1
ATOM 615 C CA . LYS A 1 79 ? 25.205 -6.041 -7.203 1.00 98.31 79 LYS A CA 1
ATOM 616 C C . LYS A 1 79 ? 25.679 -6.318 -8.632 1.00 98.31 79 LYS A C 1
ATOM 618 O O . LYS A 1 79 ? 26.427 -5.517 -9.179 1.00 98.31 79 LYS A O 1
ATOM 623 N N . ALA A 1 80 ? 25.251 -7.423 -9.238 1.00 98.00 80 ALA A N 1
ATOM 624 C CA . ALA A 1 80 ? 25.643 -7.760 -10.602 1.00 98.00 80 ALA A CA 1
ATOM 625 C C . ALA A 1 80 ? 25.144 -6.729 -11.630 1.00 98.00 80 ALA A C 1
ATOM 627 O O . ALA A 1 80 ? 25.884 -6.399 -12.554 1.00 98.00 80 ALA A O 1
ATOM 628 N N . LEU A 1 81 ? 23.934 -6.187 -11.449 1.00 97.00 81 LEU A N 1
ATOM 629 C CA . LEU A 1 81 ? 23.413 -5.101 -12.285 1.00 97.00 81 LEU A CA 1
ATOM 630 C C . LEU A 1 81 ? 24.196 -3.796 -12.100 1.00 97.00 81 LEU A C 1
ATOM 632 O O . LEU A 1 81 ? 24.503 -3.134 -13.086 1.00 97.00 81 LEU A O 1
ATOM 636 N N . ASN A 1 82 ? 24.570 -3.449 -10.866 1.00 97.25 82 ASN A N 1
ATOM 637 C CA . ASN A 1 82 ? 25.419 -2.284 -10.588 1.00 97.25 82 ASN A CA 1
ATOM 638 C C . ASN A 1 82 ? 26.816 -2.412 -11.215 1.00 97.25 82 ASN A C 1
ATOM 640 O O . ASN A 1 82 ? 27.384 -1.421 -11.662 1.00 97.25 82 ASN A O 1
ATOM 644 N N . ASP A 1 83 ? 27.340 -3.636 -11.305 1.00 97.44 83 ASP A N 1
ATOM 645 C CA . ASP A 1 83 ? 28.602 -3.950 -11.984 1.00 97.44 83 ASP A CA 1
ATOM 646 C C . ASP A 1 83 ? 28.430 -4.083 -13.525 1.00 97.44 83 ASP A C 1
ATOM 648 O O . ASP A 1 83 ? 29.356 -4.515 -14.213 1.00 97.44 83 ASP A O 1
ATOM 652 N N . ASN A 1 84 ? 27.248 -3.763 -14.075 1.00 96.00 84 ASN A N 1
ATOM 653 C CA . ASN A 1 84 ? 26.866 -3.919 -15.487 1.00 96.00 84 ASN A CA 1
ATOM 654 C C . ASN A 1 84 ? 27.106 -5.338 -16.054 1.00 96.00 84 ASN A C 1
ATOM 656 O O . ASN A 1 84 ? 27.497 -5.523 -17.208 1.00 96.00 84 ASN A O 1
ATOM 660 N N . ASN A 1 85 ? 26.891 -6.370 -15.234 1.00 97.12 85 ASN A N 1
ATOM 661 C CA . ASN A 1 85 ? 27.107 -7.771 -15.591 1.00 97.12 85 ASN A CA 1
ATOM 662 C C . ASN A 1 85 ? 25.774 -8.534 -15.661 1.00 97.12 85 ASN A C 1
ATOM 664 O O . ASN A 1 85 ? 25.393 -9.253 -14.732 1.00 97.12 85 ASN A O 1
ATOM 668 N N . LEU A 1 86 ? 25.070 -8.390 -16.790 1.00 94.94 86 LEU A N 1
ATOM 669 C CA . LEU A 1 86 ? 23.748 -8.994 -17.011 1.00 94.94 86 LEU A CA 1
ATOM 670 C C . LEU A 1 86 ? 23.767 -10.528 -16.941 1.00 94.94 86 LEU A C 1
ATOM 672 O O . LEU A 1 86 ? 22.842 -11.125 -16.401 1.00 94.94 86 LEU A O 1
ATOM 676 N N . CYS A 1 87 ? 24.836 -11.175 -17.417 1.00 96.12 87 CYS A N 1
ATOM 677 C CA . CYS A 1 87 ? 24.971 -12.633 -17.346 1.00 96.12 87 CYS A CA 1
ATOM 678 C C . CYS A 1 87 ? 25.014 -13.118 -15.888 1.00 96.12 87 CYS A C 1
ATOM 680 O O . CYS A 1 87 ? 24.283 -14.032 -15.500 1.00 96.12 87 CYS A O 1
ATOM 682 N N . ARG A 1 88 ? 25.810 -12.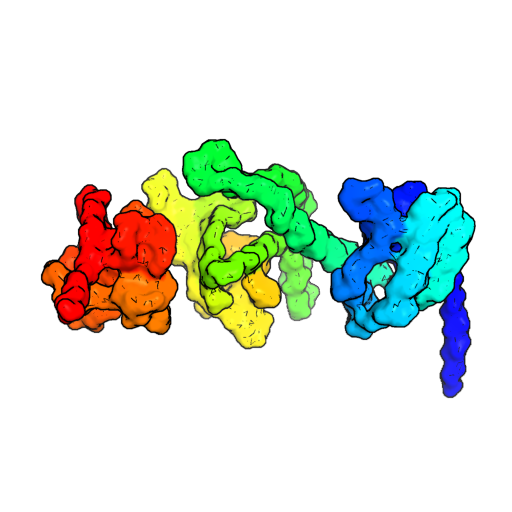452 -15.040 1.00 96.88 88 ARG A N 1
ATOM 683 C CA . ARG A 1 88 ? 25.859 -12.756 -13.605 1.00 96.88 88 ARG A CA 1
ATOM 684 C C . ARG A 1 88 ? 24.531 -12.451 -12.915 1.00 96.88 88 ARG A C 1
ATOM 686 O O . ARG A 1 88 ? 24.121 -13.234 -12.061 1.00 96.88 88 ARG A O 1
ATOM 693 N N . ALA A 1 89 ? 23.861 -11.359 -13.286 1.00 97.75 89 ALA A N 1
ATOM 694 C CA . ALA A 1 89 ? 22.537 -11.029 -12.763 1.00 97.75 89 ALA A CA 1
ATOM 695 C C . ALA A 1 89 ? 21.511 -12.120 -13.111 1.00 97.75 89 ALA A C 1
ATOM 697 O O . ALA A 1 89 ? 20.766 -12.549 -12.233 1.00 97.75 89 ALA A O 1
ATOM 698 N N . ALA A 1 90 ? 21.527 -12.636 -14.345 1.00 97.12 90 ALA A N 1
ATOM 699 C CA . ALA A 1 90 ? 20.641 -13.708 -14.797 1.00 97.12 90 ALA A CA 1
ATOM 700 C C . ALA A 1 90 ? 20.864 -15.015 -14.042 1.00 97.12 90 ALA A C 1
ATOM 702 O O . ALA A 1 90 ? 19.911 -15.603 -13.533 1.00 97.12 90 ALA A O 1
ATOM 703 N N . ILE A 1 91 ? 22.122 -15.431 -13.888 1.00 97.19 91 ILE A N 1
ATOM 704 C CA . ILE A 1 91 ? 22.458 -16.621 -13.100 1.00 97.19 91 ILE A CA 1
ATOM 705 C C . ILE A 1 91 ? 21.999 -16.439 -11.649 1.00 97.19 91 ILE A C 1
ATOM 707 O O . ILE A 1 91 ? 21.352 -17.329 -11.100 1.00 97.19 91 ILE A O 1
ATOM 711 N N . ALA A 1 92 ? 22.291 -15.289 -11.034 1.00 97.81 92 ALA A N 1
ATOM 712 C CA . ALA A 1 92 ? 21.873 -15.002 -9.665 1.00 97.81 92 ALA A CA 1
ATOM 713 C C . ALA A 1 92 ? 20.343 -15.023 -9.515 1.00 97.81 92 ALA A C 1
ATOM 715 O O . ALA A 1 92 ? 19.844 -15.603 -8.553 1.00 97.81 92 ALA A O 1
ATOM 716 N N . LEU A 1 93 ? 19.600 -14.470 -10.482 1.00 97.81 93 LEU A N 1
ATOM 717 C CA . LEU A 1 93 ? 18.139 -14.449 -10.455 1.00 97.81 93 LEU A CA 1
ATOM 718 C C . LEU A 1 93 ? 17.555 -15.862 -10.552 1.00 97.81 93 LEU A C 1
ATOM 720 O O . LEU A 1 93 ? 16.687 -16.205 -9.756 1.00 97.81 93 LEU A O 1
ATOM 724 N N . VAL A 1 94 ? 18.078 -16.724 -11.427 1.00 97.31 94 VAL A N 1
ATOM 725 C CA . VAL A 1 94 ? 17.676 -18.145 -11.473 1.00 97.31 94 VAL A CA 1
ATOM 726 C C . VAL A 1 94 ? 17.940 -18.843 -10.134 1.00 97.31 94 VAL A C 1
ATOM 728 O O . VAL A 1 94 ? 17.107 -19.612 -9.651 1.00 97.31 94 VAL A O 1
ATOM 731 N N . GLN A 1 95 ? 19.072 -18.546 -9.487 1.00 97.31 95 GLN A N 1
ATOM 732 C CA . GLN A 1 95 ? 19.431 -19.140 -8.195 1.00 97.31 95 GLN A CA 1
ATOM 733 C C . GLN A 1 95 ? 18.542 -18.676 -7.029 1.00 97.31 95 GLN A C 1
ATOM 735 O O . GLN A 1 95 ? 18.530 -19.342 -5.995 1.00 97.31 95 GLN A O 1
ATOM 740 N N . THR A 1 96 ? 17.734 -17.619 -7.190 1.00 97.00 96 THR A N 1
ATOM 741 C CA . THR A 1 96 ? 16.700 -17.262 -6.196 1.00 97.00 96 THR A CA 1
ATOM 742 C C . THR A 1 96 ? 15.582 -18.306 -6.107 1.00 97.00 96 THR A C 1
ATOM 744 O O . THR A 1 96 ? 14.850 -18.340 -5.115 1.00 97.00 96 THR A O 1
ATOM 747 N N . ARG A 1 97 ? 15.454 -19.184 -7.119 1.00 96.31 97 ARG A N 1
ATOM 748 C CA . ARG A 1 97 ? 14.464 -20.274 -7.173 1.00 96.31 97 ARG A CA 1
ATOM 749 C C . ARG A 1 97 ? 13.054 -19.790 -6.838 1.00 96.31 97 ARG A C 1
ATOM 751 O O . ARG A 1 97 ? 12.357 -20.363 -5.991 1.00 96.31 97 ARG A O 1
ATOM 758 N N . ILE A 1 98 ? 12.680 -18.677 -7.455 1.00 94.94 98 ILE A N 1
ATOM 759 C CA . ILE A 1 98 ? 11.310 -18.182 -7.455 1.00 94.94 98 ILE A CA 1
ATOM 760 C C . ILE A 1 98 ? 10.547 -19.010 -8.488 1.00 94.94 98 ILE A C 1
ATOM 762 O O . ILE A 1 98 ? 10.989 -19.065 -9.637 1.00 94.94 98 ILE A O 1
ATOM 766 N N . PRO A 1 99 ? 9.470 -19.709 -8.093 1.00 95.19 99 PRO A N 1
ATOM 767 C CA . PRO A 1 99 ? 8.684 -20.482 -9.044 1.00 95.19 99 PRO A CA 1
ATOM 768 C C . PRO A 1 99 ? 8.020 -19.561 -10.083 1.00 95.19 99 PRO A C 1
ATOM 770 O O . PRO A 1 99 ? 7.948 -18.353 -9.878 1.00 95.19 99 PRO A O 1
ATOM 773 N N . PRO A 1 100 ? 7.553 -20.093 -11.219 1.00 96.25 100 PRO A N 1
ATOM 774 C CA . PRO A 1 100 ? 6.618 -19.360 -12.058 1.00 96.25 100 PRO A CA 1
ATOM 775 C C . PRO A 1 100 ? 5.284 -19.161 -11.332 1.00 96.25 100 PRO A C 1
ATOM 777 O O . PRO A 1 100 ? 4.880 -19.984 -10.501 1.00 96.25 100 PRO A O 1
ATOM 780 N N . LEU A 1 101 ? 4.566 -18.102 -11.697 1.00 95.75 101 LEU A N 1
ATOM 781 C CA . LEU A 1 101 ? 3.176 -17.935 -11.283 1.00 95.75 101 LEU A CA 1
ATOM 782 C C . LEU A 1 101 ? 2.300 -19.060 -11.861 1.00 95.75 101 LEU A C 1
ATOM 784 O O . LEU A 1 101 ? 2.514 -19.478 -13.000 1.00 95.75 101 LEU A O 1
ATOM 788 N N . PRO A 1 102 ? 1.311 -19.561 -11.098 1.00 95.50 102 PRO A N 1
ATOM 789 C CA . PRO A 1 102 ? 0.528 -20.727 -11.503 1.00 95.50 102 PRO A CA 1
ATOM 790 C C . PRO A 1 102 ? -0.413 -20.463 -12.688 1.00 95.50 102 PRO A C 1
ATOM 792 O O . PRO A 1 102 ? -0.684 -21.384 -13.456 1.00 95.50 102 PRO A O 1
ATOM 795 N N . ASP A 1 103 ? -0.923 -19.236 -12.830 1.00 95.75 103 ASP A N 1
ATOM 796 C CA . ASP A 1 103 ? -1.883 -18.849 -13.866 1.00 95.75 103 ASP A CA 1
ATOM 797 C C . ASP A 1 103 ? -1.949 -17.320 -14.057 1.00 95.75 103 ASP A C 1
ATOM 799 O O . ASP A 1 103 ? -1.332 -16.543 -13.322 1.00 95.75 103 ASP A O 1
ATOM 803 N N . ALA A 1 104 ? -2.694 -16.878 -15.075 1.00 95.06 104 ALA A N 1
ATOM 804 C CA . ALA A 1 104 ? -2.842 -15.459 -15.402 1.00 95.06 104 ALA A CA 1
ATOM 805 C C . ALA A 1 104 ? -3.541 -14.673 -14.280 1.00 95.06 104 ALA A C 1
ATOM 807 O O . ALA A 1 104 ? -3.211 -13.513 -14.035 1.00 95.06 104 ALA A O 1
ATOM 808 N N . SER A 1 105 ? -4.463 -15.306 -13.549 1.00 95.81 105 SER A N 1
ATOM 809 C CA . SER A 1 105 ? -5.140 -14.675 -12.415 1.00 95.81 105 SER A CA 1
ATOM 810 C C . SER A 1 105 ? -4.177 -14.405 -11.254 1.00 95.81 105 SER A C 1
ATOM 812 O O . SER A 1 105 ? -4.326 -13.405 -10.557 1.00 95.81 105 SER A O 1
ATOM 814 N N . ALA A 1 106 ? -3.166 -15.251 -11.043 1.00 96.38 106 ALA A N 1
ATOM 815 C CA . ALA A 1 106 ? -2.086 -15.000 -10.095 1.00 96.38 106 ALA A CA 1
ATOM 816 C C . ALA A 1 106 ? -1.240 -13.789 -10.499 1.00 96.38 106 ALA A C 1
ATOM 818 O O . ALA A 1 106 ? -0.957 -12.939 -9.652 1.00 96.38 106 ALA A O 1
ATOM 819 N N . ALA A 1 107 ? -0.906 -13.660 -11.785 1.00 96.00 107 ALA A N 1
ATOM 820 C CA . ALA A 1 107 ? -0.218 -12.479 -12.305 1.00 96.00 107 ALA A CA 1
ATOM 821 C C . ALA A 1 107 ? -1.047 -11.198 -12.128 1.00 96.00 107 ALA A C 1
ATOM 823 O O . ALA A 1 107 ? -0.507 -10.165 -11.739 1.00 96.00 107 ALA A O 1
ATOM 824 N N . GLU A 1 108 ? -2.363 -11.268 -12.334 1.00 95.06 108 GLU A N 1
ATOM 825 C CA . GLU A 1 108 ? -3.281 -10.142 -12.125 1.00 95.06 108 GLU A CA 1
ATOM 826 C C . GLU A 1 108 ? -3.382 -9.718 -10.664 1.00 95.06 108 GLU A C 1
ATOM 828 O O . GLU A 1 108 ? -3.287 -8.527 -10.374 1.00 95.06 108 GLU A O 1
ATOM 833 N N . ARG A 1 109 ? -3.514 -10.670 -9.732 1.00 96.25 109 ARG A N 1
ATOM 834 C CA . ARG A 1 109 ? -3.520 -10.362 -8.293 1.00 96.25 109 ARG A CA 1
ATOM 835 C C . ARG A 1 109 ? -2.215 -9.706 -7.862 1.00 96.25 109 ARG A C 1
ATOM 837 O O . ARG A 1 109 ? -2.243 -8.693 -7.171 1.00 96.25 109 ARG A O 1
ATOM 844 N N . MET A 1 110 ? -1.088 -10.256 -8.310 1.00 96.44 110 MET A N 1
ATOM 845 C CA . MET A 1 110 ? 0.236 -9.717 -8.012 1.00 96.44 110 MET A CA 1
ATOM 846 C C . MET A 1 110 ? 0.392 -8.280 -8.544 1.00 96.44 110 MET A C 1
ATOM 848 O O . MET A 1 110 ? 0.834 -7.397 -7.811 1.00 96.44 110 MET A O 1
ATOM 852 N N . ALA A 1 111 ? -0.038 -8.019 -9.784 1.00 93.50 111 ALA A N 1
ATOM 853 C CA . ALA A 1 111 ? -0.006 -6.687 -10.392 1.00 93.50 111 ALA A CA 1
ATOM 854 C C . ALA A 1 111 ? -0.955 -5.685 -9.722 1.00 93.50 111 ALA A C 1
ATOM 856 O O . ALA A 1 111 ? -0.586 -4.525 -9.536 1.00 93.50 111 ALA A O 1
ATOM 857 N N . ALA A 1 112 ? -2.150 -6.118 -9.316 1.00 91.25 112 ALA A N 1
ATOM 858 C CA . ALA A 1 112 ? -3.075 -5.276 -8.567 1.00 91.25 112 ALA A CA 1
ATOM 859 C C . ALA A 1 112 ? -2.465 -4.855 -7.221 1.00 91.25 112 ALA A C 1
ATOM 861 O O . ALA A 1 112 ? -2.456 -3.670 -6.898 1.00 91.25 112 ALA A O 1
ATOM 862 N N . THR A 1 113 ? -1.879 -5.790 -6.465 1.00 92.50 113 THR A N 1
ATOM 863 C CA . THR A 1 113 ? -1.210 -5.478 -5.191 1.00 92.50 113 THR A CA 1
ATOM 864 C C . THR A 1 113 ? -0.013 -4.543 -5.372 1.00 92.50 113 THR A C 1
ATOM 866 O O . THR A 1 113 ? 0.167 -3.632 -4.571 1.00 92.50 113 THR A O 1
ATOM 869 N N . GLU A 1 114 ? 0.768 -4.701 -6.441 1.00 93.50 114 GLU A N 1
ATOM 870 C CA . GLU A 1 114 ? 1.862 -3.782 -6.787 1.00 93.50 114 GLU A CA 1
ATOM 871 C C . GLU A 1 114 ? 1.372 -2.346 -7.027 1.00 93.50 114 GLU A C 1
ATOM 873 O O . GLU A 1 114 ? 1.995 -1.391 -6.561 1.00 93.50 114 GLU A O 1
ATOM 878 N N . GLN A 1 115 ? 0.248 -2.168 -7.729 1.00 86.69 115 GLN A N 1
ATOM 879 C CA . GLN A 1 115 ? -0.342 -0.839 -7.927 1.00 86.69 115 GLN A CA 1
ATOM 880 C C . GLN A 1 115 ? -0.766 -0.208 -6.596 1.00 86.69 115 GLN A C 1
ATOM 882 O O . GLN A 1 115 ? -0.547 0.986 -6.384 1.00 86.69 115 GLN A O 1
ATOM 887 N N . LEU A 1 116 ? -1.307 -1.014 -5.679 1.00 82.38 116 LEU A N 1
ATOM 888 C CA . LEU A 1 116 ? -1.666 -0.565 -4.334 1.00 82.38 116 LEU A CA 1
ATOM 889 C C . LEU A 1 116 ? -0.435 -0.167 -3.506 1.00 82.38 116 LEU A C 1
ATOM 891 O O . LEU A 1 116 ? -0.448 0.874 -2.850 1.00 82.38 116 LEU A O 1
ATOM 895 N N . ALA A 1 117 ? 0.641 -0.956 -3.568 1.00 79.62 117 ALA A N 1
ATOM 896 C CA . ALA A 1 117 ? 1.894 -0.667 -2.869 1.00 79.62 117 ALA A CA 1
ATOM 897 C C . ALA A 1 117 ? 2.545 0.633 -3.377 1.00 79.62 117 ALA A C 1
ATOM 899 O O . ALA A 1 117 ? 2.956 1.485 -2.585 1.00 79.62 117 ALA A O 1
ATOM 900 N N . LYS A 1 118 ? 2.559 0.835 -4.702 1.00 70.94 118 LYS A N 1
ATOM 901 C CA . LYS A 1 118 ? 3.055 2.066 -5.337 1.00 70.94 118 LYS A CA 1
ATOM 902 C C . LYS A 1 118 ? 2.255 3.299 -4.951 1.00 70.94 118 LYS A C 1
ATOM 904 O O . LYS A 1 118 ? 2.858 4.346 -4.716 1.00 70.94 118 LYS A O 1
ATOM 909 N N . ALA A 1 119 ? 0.929 3.175 -4.863 1.00 56.16 119 ALA A N 1
ATOM 910 C CA . ALA A 1 119 ? 0.098 4.253 -4.349 1.00 56.16 119 ALA A CA 1
ATOM 911 C C . ALA A 1 119 ? 0.570 4.631 -2.937 1.00 56.16 119 ALA A C 1
ATOM 913 O O . ALA A 1 119 ? 0.890 5.786 -2.708 1.00 56.16 119 ALA A O 1
ATOM 914 N N . GLY A 1 120 ? 0.759 3.666 -2.031 1.00 52.34 120 GLY A N 1
ATOM 915 C CA . GLY A 1 120 ? 1.208 3.935 -0.658 1.00 52.34 120 GLY A CA 1
ATOM 916 C C . GLY A 1 120 ? 2.594 4.591 -0.525 1.00 52.34 120 GLY A C 1
ATOM 917 O O . GLY A 1 120 ? 2.765 5.490 0.297 1.00 52.34 120 GLY A O 1
ATOM 918 N N . SER A 1 121 ? 3.583 4.182 -1.328 1.00 46.09 121 SER A N 1
ATOM 919 C CA . SER A 1 121 ? 4.986 4.618 -1.175 1.00 46.09 121 SER A CA 1
ATOM 920 C C . SER A 1 121 ? 5.260 6.058 -1.654 1.00 46.09 121 SER A C 1
ATOM 922 O O . SER A 1 121 ? 6.130 6.744 -1.115 1.00 46.09 121 SER A O 1
ATOM 924 N N . GLY A 1 122 ? 4.491 6.565 -2.626 1.00 42.50 122 GLY A N 1
ATOM 925 C CA . GLY A 1 122 ? 4.678 7.907 -3.199 1.00 42.50 122 GLY A CA 1
ATOM 926 C C . GLY A 1 122 ? 4.126 9.075 -2.367 1.00 42.50 122 GLY A C 1
ATOM 927 O O . GLY A 1 122 ? 4.474 10.224 -2.634 1.00 42.50 122 GLY A O 1
ATOM 928 N N . TYR A 1 123 ? 3.285 8.825 -1.356 1.00 39.41 123 TYR A N 1
ATOM 929 C CA . TYR A 1 123 ? 2.623 9.901 -0.599 1.00 39.41 123 TYR A CA 1
ATOM 930 C C . TYR A 1 123 ? 3.495 10.555 0.479 1.00 39.41 123 TYR A C 1
ATOM 932 O O . TYR A 1 123 ? 3.183 11.664 0.912 1.00 39.41 123 TYR A O 1
ATOM 940 N N . LEU A 1 124 ? 4.590 9.915 0.901 1.00 41.62 124 LEU A N 1
ATOM 941 C CA . LEU A 1 124 ? 5.478 10.467 1.933 1.00 41.62 124 LEU A CA 1
ATOM 942 C C . LEU A 1 124 ? 6.459 11.524 1.399 1.00 41.62 124 LEU A C 1
ATOM 944 O O . LEU A 1 124 ? 7.079 12.226 2.193 1.00 41.62 124 LEU A O 1
ATOM 948 N N . THR A 1 125 ? 6.613 11.659 0.077 1.00 39.19 125 THR A N 1
ATOM 949 C CA . THR A 1 125 ? 7.643 12.522 -0.535 1.00 39.19 125 THR A CA 1
ATOM 950 C C . THR A 1 125 ? 7.104 13.626 -1.442 1.00 39.19 125 THR A C 1
ATOM 952 O O . THR A 1 125 ? 7.898 14.411 -1.962 1.00 39.19 125 THR A O 1
ATOM 955 N N . GLN A 1 126 ? 5.785 13.762 -1.615 1.00 34.69 126 GLN A N 1
ATOM 956 C CA . GLN A 1 126 ? 5.241 14.914 -2.337 1.00 34.69 126 GLN A CA 1
ATOM 957 C C . GLN A 1 126 ? 5.112 16.128 -1.401 1.00 34.69 126 GLN A C 1
ATOM 959 O O . GLN A 1 126 ? 4.487 16.009 -0.343 1.00 34.69 126 GLN A O 1
ATOM 964 N N . PRO A 1 127 ? 5.666 17.305 -1.762 1.00 35.19 127 PRO A N 1
ATOM 965 C CA . PRO A 1 127 ? 5.463 18.525 -0.994 1.00 35.19 127 PRO A CA 1
ATOM 966 C C . PRO A 1 127 ? 3.966 18.842 -0.962 1.00 35.19 127 PRO A C 1
ATOM 968 O O . PRO A 1 127 ? 3.381 19.206 -1.982 1.00 35.19 127 PRO A O 1
ATOM 971 N N . ARG A 1 128 ? 3.321 18.703 0.201 1.00 48.81 128 ARG A N 1
ATOM 972 C CA . ARG A 1 128 ? 1.965 19.228 0.371 1.00 48.81 128 ARG A CA 1
ATOM 973 C C . ARG A 1 128 ? 2.050 20.747 0.350 1.00 48.81 128 ARG A C 1
ATOM 975 O O . ARG A 1 128 ? 2.727 21.343 1.188 1.00 48.81 128 ARG A O 1
ATOM 982 N N . VAL A 1 129 ? 1.349 21.369 -0.592 1.00 43.25 129 VAL A N 1
ATOM 983 C CA . VAL A 1 129 ? 1.096 22.810 -0.541 1.00 43.25 129 VAL A CA 1
ATOM 984 C C . VAL A 1 129 ? 0.288 23.082 0.741 1.00 43.25 129 VAL A C 1
ATOM 986 O O . VAL A 1 129 ? -0.730 22.413 0.948 1.00 43.25 129 VAL A O 1
ATOM 989 N N . PRO A 1 130 ? 0.732 23.993 1.628 1.00 39.53 130 PRO A N 1
ATOM 990 C CA . PRO A 1 130 ? 0.028 24.299 2.870 1.00 39.53 130 PRO A CA 1
ATOM 991 C C . PRO A 1 130 ? -1.426 24.719 2.631 1.00 39.53 130 PRO A C 1
ATOM 993 O O . PRO A 1 130 ? -1.750 25.329 1.608 1.00 39.53 130 PRO A O 1
ATOM 996 N N . ALA A 1 131 ? -2.296 24.416 3.596 1.00 38.06 131 ALA A N 1
ATOM 997 C CA . ALA A 1 131 ? -3.696 24.823 3.551 1.00 38.06 131 ALA A CA 1
ATOM 998 C C . ALA A 1 131 ? -3.816 26.348 3.346 1.00 38.06 131 ALA A C 1
ATOM 1000 O O . ALA A 1 131 ? -3.149 27.122 4.030 1.00 38.06 131 ALA A O 1
ATOM 1001 N N . GLY A 1 132 ? -4.658 26.765 2.393 1.00 41.25 132 GLY A N 1
ATOM 1002 C CA . GLY A 1 132 ? -4.929 28.179 2.095 1.00 41.25 132 GLY A CA 1
ATOM 1003 C C . GLY A 1 132 ? -4.286 28.745 0.822 1.00 41.25 132 GLY A C 1
ATOM 1004 O O . GLY A 1 132 ? -4.470 29.928 0.550 1.00 41.25 132 GLY A O 1
ATOM 1005 N N . GLN A 1 133 ? -3.570 27.945 0.020 1.00 38.62 133 GLN A N 1
ATOM 1006 C CA . GLN A 1 133 ? -3.052 28.391 -1.285 1.00 38.62 133 GLN A CA 1
ATOM 1007 C C . GLN A 1 133 ? -3.868 27.853 -2.478 1.00 38.62 133 GLN A C 1
ATOM 1009 O O . GLN A 1 133 ? -4.356 26.720 -2.422 1.00 38.62 133 GLN A O 1
ATOM 1014 N N . PRO A 1 134 ? -3.988 28.616 -3.586 1.00 36.41 134 PRO A N 1
ATOM 1015 C CA . PRO A 1 134 ? -4.603 28.134 -4.824 1.00 36.41 134 PRO A CA 1
ATOM 1016 C C . PRO A 1 134 ? -3.841 26.911 -5.363 1.00 36.41 134 PRO A C 1
ATOM 1018 O O . PRO A 1 134 ? -2.665 27.019 -5.698 1.00 36.41 134 PRO A O 1
ATOM 1021 N N . GLY A 1 135 ? -4.497 25.747 -5.413 1.00 44.91 135 GLY A N 1
ATOM 1022 C CA . GLY A 1 135 ? -3.891 24.465 -5.812 1.00 44.91 135 GLY A CA 1
ATOM 1023 C C . GLY A 1 135 ? -3.557 23.512 -4.654 1.00 44.91 135 GLY A C 1
ATOM 1024 O O . GLY A 1 135 ? -3.145 22.379 -4.895 1.00 44.91 135 GLY A O 1
ATOM 1025 N N . ALA A 1 136 ? -3.772 23.915 -3.397 1.00 38.09 136 ALA A N 1
ATOM 1026 C CA . ALA A 1 136 ? -3.695 22.992 -2.268 1.00 38.09 136 ALA A CA 1
ATOM 1027 C C . ALA A 1 136 ? -4.859 21.979 -2.314 1.00 38.09 136 ALA A C 1
ATOM 1029 O O . ALA A 1 136 ? -6.017 22.359 -2.477 1.00 38.09 136 ALA A O 1
ATOM 1030 N N . GLY A 1 137 ? -4.553 20.685 -2.172 1.00 43.19 137 GLY A N 1
ATOM 1031 C CA . GLY A 1 137 ? -5.552 19.607 -2.132 1.00 43.19 137 GLY A CA 1
ATOM 1032 C C . GLY A 1 137 ? -6.024 19.070 -3.490 1.00 43.19 137 GLY A C 1
ATOM 1033 O O . GLY A 1 137 ? -6.972 18.288 -3.519 1.00 43.19 137 GLY A O 1
ATOM 1034 N N . GLN A 1 138 ? -5.392 19.452 -4.605 1.00 41.09 138 GLN A N 1
ATOM 1035 C CA . GLN A 1 138 ? -5.719 18.882 -5.915 1.00 41.09 138 GLN A CA 1
ATOM 1036 C C . GLN A 1 138 ? -4.902 17.614 -6.204 1.00 41.09 138 GLN A C 1
ATOM 1038 O O . GLN A 1 138 ? -3.684 17.582 -6.037 1.00 41.09 138 GLN A O 1
ATOM 1043 N N . TRP A 1 139 ? -5.608 16.558 -6.610 1.00 40.41 139 TRP A N 1
ATOM 1044 C CA . TRP A 1 139 ? -5.041 15.298 -7.092 1.00 40.41 139 TRP A CA 1
ATOM 1045 C C . TRP A 1 139 ? -4.448 15.483 -8.494 1.00 40.41 139 TRP A C 1
ATOM 1047 O O . TRP A 1 139 ? -4.882 16.360 -9.231 1.00 40.41 139 TRP A O 1
ATOM 1057 N N . THR A 1 140 ? -3.491 14.642 -8.890 1.00 38.06 140 THR A N 1
ATOM 1058 C CA . THR A 1 140 ? -3.039 14.575 -10.285 1.00 38.06 140 THR A CA 1
ATOM 1059 C C . THR A 1 140 ? -4.098 13.892 -11.157 1.00 38.06 140 THR A C 1
ATOM 1061 O O . THR A 1 140 ? -4.610 12.823 -10.823 1.00 38.06 140 THR A O 1
ATOM 1064 N N . ASP A 1 141 ? -4.408 14.501 -12.299 1.00 41.44 141 ASP A N 1
ATOM 1065 C CA . ASP A 1 141 ? -5.579 14.238 -13.158 1.00 41.44 141 ASP A CA 1
ATOM 1066 C C . ASP A 1 141 ? -5.636 12.846 -13.837 1.00 41.44 141 ASP A C 1
ATOM 1068 O O . ASP A 1 141 ? -6.543 12.556 -14.616 1.00 41.44 141 ASP A O 1
ATOM 1072 N N . GLY A 1 142 ? -4.701 11.937 -13.539 1.00 37.97 142 GLY A N 1
ATOM 1073 C CA . GLY A 1 142 ? -4.520 10.671 -14.264 1.00 37.97 142 GLY A CA 1
ATOM 1074 C C . GLY A 1 142 ? -5.600 9.598 -14.046 1.00 37.97 142 GLY A C 1
ATOM 1075 O O . GLY A 1 142 ? -5.668 8.642 -14.813 1.00 37.97 142 GLY A O 1
ATOM 1076 N N . LEU A 1 143 ? -6.457 9.727 -13.026 1.00 39.88 143 LEU A N 1
ATOM 1077 C CA . LEU A 1 143 ? -7.529 8.754 -12.736 1.00 39.88 143 LEU A CA 1
ATOM 1078 C C . LEU A 1 143 ? -8.877 9.100 -13.393 1.00 39.88 143 LEU A C 1
ATOM 1080 O O . LEU A 1 143 ? -9.734 8.224 -13.528 1.00 39.88 143 LEU A O 1
ATOM 1084 N N . GLY A 1 144 ? -9.070 10.348 -13.836 1.00 36.72 144 GLY A N 1
ATOM 1085 C CA . GLY A 1 144 ? -10.322 10.800 -14.454 1.00 36.72 144 GLY A CA 1
ATOM 1086 C C . GLY A 1 144 ? -10.595 10.161 -15.821 1.00 36.72 144 GLY A C 1
ATOM 1087 O O . GLY A 1 144 ? -11.742 9.828 -16.130 1.00 36.72 144 GLY A O 1
ATOM 1088 N N . GLU A 1 145 ? -9.547 9.911 -16.614 1.00 39.62 145 GLU A N 1
ATOM 1089 C CA . GLU A 1 145 ? -9.667 9.260 -17.929 1.00 39.62 145 GLU A CA 1
ATOM 1090 C C . GLU A 1 145 ? -10.032 7.772 -17.826 1.00 39.62 145 GLU A C 1
ATOM 1092 O O . GLU A 1 145 ? -10.816 7.271 -18.633 1.00 39.62 145 GLU A O 1
ATOM 1097 N N . VAL A 1 146 ? -9.539 7.062 -16.804 1.00 40.44 146 VAL A N 1
ATOM 1098 C CA . VAL A 1 146 ? -9.835 5.630 -16.605 1.00 40.44 146 VAL A CA 1
ATOM 1099 C C . VAL A 1 146 ? -11.300 5.422 -16.211 1.00 40.44 146 VAL A C 1
ATOM 1101 O O . VAL A 1 146 ? -11.962 4.516 -16.719 1.00 40.44 146 VAL A O 1
ATOM 1104 N N . ILE A 1 147 ? -11.834 6.287 -15.343 1.00 38.44 147 ILE A N 1
ATOM 1105 C CA . ILE A 1 147 ? -13.225 6.206 -14.874 1.00 38.44 147 ILE A CA 1
ATOM 1106 C C . ILE A 1 147 ? -14.204 6.634 -15.980 1.00 38.44 147 ILE A C 1
ATOM 1108 O O . ILE A 1 147 ? -15.211 5.957 -16.200 1.00 38.44 147 ILE A O 1
ATOM 1112 N N . SER A 1 148 ? -13.883 7.689 -16.738 1.00 40.75 148 SER A N 1
ATOM 1113 C CA . SER A 1 148 ? -14.714 8.144 -17.865 1.00 40.75 148 SER A CA 1
ATOM 1114 C C . SER A 1 148 ? -14.740 7.117 -19.008 1.00 40.75 148 SER A C 1
ATOM 1116 O O . SER A 1 148 ? -15.799 6.827 -19.564 1.00 40.75 148 SER A O 1
ATOM 1118 N N . GLY A 1 149 ? -13.606 6.462 -19.290 1.00 39.25 149 GLY A N 1
ATOM 1119 C CA . GLY A 1 149 ? -13.518 5.397 -20.295 1.00 39.25 149 GLY A CA 1
ATOM 1120 C C . GLY A 1 149 ? -14.278 4.111 -19.932 1.00 39.25 149 GLY A C 1
ATOM 1121 O O . GLY A 1 149 ? -14.790 3.426 -20.822 1.00 39.25 149 GLY A O 1
ATOM 1122 N N . LEU A 1 150 ? -14.400 3.788 -18.638 1.00 38.28 150 LEU A N 1
ATOM 1123 C CA . LEU A 1 150 ? -15.195 2.654 -18.142 1.00 38.28 150 LEU A CA 1
ATOM 1124 C C . LEU A 1 150 ? -16.708 2.911 -18.237 1.00 38.28 150 LEU A C 1
ATOM 1126 O O . LEU A 1 150 ? -17.461 1.991 -18.572 1.00 38.28 150 LEU A O 1
ATOM 1130 N N . ALA A 1 151 ? -17.147 4.151 -18.004 1.00 42.75 151 ALA A N 1
ATOM 1131 C CA . ALA A 1 151 ? -18.550 4.548 -18.120 1.00 42.75 151 ALA A CA 1
ATOM 1132 C C . ALA A 1 151 ? -19.051 4.522 -19.578 1.00 42.75 151 ALA A C 1
ATOM 1134 O O . ALA A 1 151 ? -20.175 4.089 -19.834 1.00 42.75 151 ALA A O 1
ATOM 1135 N N . GLU A 1 152 ? -18.211 4.902 -20.547 1.00 41.41 152 GLU A N 1
ATOM 1136 C CA . GLU A 1 152 ? -18.607 4.954 -21.963 1.00 41.41 152 GLU A CA 1
ATOM 1137 C C . GLU A 1 152 ? -18.573 3.595 -22.684 1.00 41.41 152 GLU A C 1
ATOM 1139 O O . GLU A 1 152 ? -19.300 3.399 -23.659 1.00 41.41 152 GLU A O 1
ATOM 1144 N N . ARG A 1 153 ? -17.765 2.626 -22.224 1.00 43.59 153 ARG A N 1
ATOM 1145 C CA . ARG A 1 153 ? -17.558 1.345 -22.941 1.00 43.59 153 ARG A CA 1
ATOM 1146 C C . ARG A 1 153 ? -18.139 0.102 -22.253 1.00 43.59 153 ARG A C 1
ATOM 1148 O O . ARG A 1 153 ? -18.123 -0.973 -22.852 1.00 43.59 153 ARG A O 1
ATOM 1155 N N . GLY A 1 154 ? -18.661 0.212 -21.027 1.00 38.03 154 GLY A N 1
ATOM 1156 C CA . GLY A 1 154 ? -18.962 -0.954 -20.179 1.00 38.03 154 GLY A CA 1
ATOM 1157 C C . GLY A 1 154 ? -20.432 -1.275 -19.876 1.00 38.03 154 GLY A C 1
ATOM 1158 O O . GLY A 1 154 ? -20.717 -2.374 -19.407 1.00 38.03 154 GLY A O 1
ATOM 1159 N N . LEU A 1 155 ? -21.393 -0.380 -20.116 1.00 40.78 155 LEU A N 1
ATOM 1160 C CA . LEU A 1 155 ? -22.750 -0.573 -19.567 1.00 40.78 155 LEU A CA 1
ATOM 1161 C C . LEU A 1 155 ? -23.628 -1.685 -20.206 1.00 40.78 155 LEU A C 1
ATOM 1163 O O . LEU A 1 155 ? -24.410 -2.294 -19.472 1.00 40.78 155 LEU A O 1
ATOM 1167 N N . PRO A 1 156 ? -23.542 -2.032 -21.508 1.00 39.03 156 PRO A N 1
ATOM 1168 C CA . PRO A 1 156 ? -24.483 -2.998 -22.096 1.00 39.03 156 PRO A CA 1
ATOM 1169 C C . PRO A 1 156 ? -24.262 -4.469 -21.701 1.00 39.03 156 PRO A C 1
ATOM 1171 O O . PRO A 1 156 ? -25.191 -5.272 -21.812 1.00 39.03 156 PRO A O 1
ATOM 1174 N N . TRP A 1 157 ? -23.060 -4.853 -21.251 1.00 43.66 157 TRP A N 1
ATOM 1175 C CA . TRP A 1 157 ? -22.765 -6.245 -20.877 1.00 43.66 157 TRP A CA 1
ATOM 1176 C C . TRP A 1 157 ? -23.070 -6.542 -19.398 1.00 43.66 157 TRP A C 1
ATOM 1178 O O . TRP A 1 157 ? -23.527 -7.642 -19.084 1.00 43.66 157 TRP A O 1
ATOM 1188 N N . LEU A 1 158 ? -22.939 -5.546 -18.511 1.00 35.41 158 LEU A N 1
ATOM 1189 C CA . LEU A 1 158 ? -23.287 -5.647 -17.085 1.00 35.41 158 LEU A CA 1
ATOM 1190 C C . LEU A 1 158 ? -24.794 -5.861 -16.852 1.00 35.41 158 LEU A C 1
ATOM 1192 O O . LEU A 1 158 ? -25.179 -6.611 -15.958 1.00 35.41 158 LEU A O 1
ATOM 1196 N N . LEU A 1 159 ? -25.658 -5.302 -17.707 1.00 36.66 159 LEU A N 1
ATOM 1197 C CA . LEU A 1 159 ? -27.113 -5.501 -17.622 1.00 36.66 159 LEU A CA 1
ATOM 1198 C C . LEU A 1 159 ? -27.590 -6.885 -18.109 1.00 36.66 159 LEU A C 1
ATOM 1200 O O . LEU A 1 159 ? -28.727 -7.263 -17.835 1.00 36.66 159 LEU A O 1
ATOM 1204 N N . ARG A 1 160 ? -26.747 -7.671 -18.801 1.00 40.31 160 ARG A N 1
ATOM 1205 C CA . ARG A 1 160 ? -27.099 -9.031 -19.268 1.00 40.31 160 ARG A CA 1
ATOM 1206 C C . ARG A 1 160 ? -26.651 -10.154 -18.328 1.00 40.31 160 ARG A C 1
ATOM 1208 O O . ARG A 1 160 ? -27.113 -11.282 -18.487 1.00 40.31 160 ARG A O 1
ATOM 1215 N N . ALA A 1 161 ? -25.810 -9.866 -17.335 1.00 33.28 161 ALA A N 1
ATOM 1216 C CA . ALA A 1 161 ? -25.285 -10.865 -16.400 1.00 33.28 161 ALA A CA 1
ATOM 1217 C C . ALA A 1 161 ? -26.147 -11.070 -15.131 1.00 33.28 161 ALA A C 1
ATOM 1219 O O . ALA A 1 161 ? -25.864 -11.960 -14.335 1.00 33.28 161 ALA A O 1
ATOM 1220 N N . SER A 1 162 ? -27.226 -10.306 -14.935 1.00 30.05 162 SER A N 1
ATOM 1221 C CA . SER A 1 162 ? -27.968 -10.261 -13.663 1.00 30.05 162 SER A CA 1
ATOM 1222 C C . SER A 1 162 ? -29.033 -11.348 -13.449 1.00 30.05 162 SER A C 1
ATOM 1224 O O . SER A 1 162 ? -29.742 -11.296 -12.448 1.00 30.05 162 SER A O 1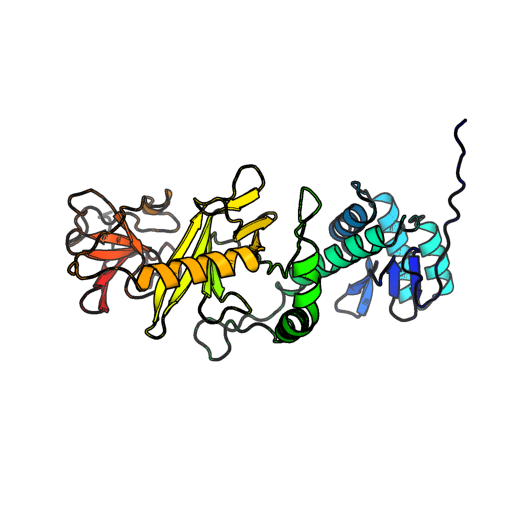
ATOM 1226 N N . SER A 1 163 ? -29.168 -12.355 -14.322 1.00 31.08 163 SER A N 1
ATOM 1227 C CA . SER A 1 163 ? -30.218 -13.380 -14.144 1.00 31.08 163 SER A CA 1
ATOM 1228 C C . SER A 1 163 ? -29.747 -14.751 -13.663 1.00 31.08 163 SER A C 1
ATOM 1230 O O . SER A 1 163 ? -30.599 -15.566 -13.310 1.00 31.08 163 SER A O 1
ATOM 1232 N N . ARG A 1 164 ? -28.442 -15.052 -13.601 1.00 33.09 164 ARG A N 1
ATOM 1233 C CA . ARG A 1 164 ? -27.964 -16.370 -13.141 1.00 33.09 164 ARG A CA 1
ATOM 1234 C C . ARG A 1 164 ? -26.573 -16.290 -12.521 1.00 33.09 164 ARG A C 1
ATOM 1236 O O . ARG A 1 164 ? -25.594 -16.372 -13.248 1.00 33.09 164 ARG A O 1
ATOM 1243 N N . LEU A 1 165 ? -26.526 -16.158 -11.194 1.00 24.91 165 LEU A N 1
ATOM 1244 C CA . LEU A 1 165 ? -25.608 -16.801 -10.235 1.00 24.91 165 LEU A CA 1
ATOM 1245 C C . LEU A 1 165 ? -25.612 -16.000 -8.924 1.00 24.91 165 LEU A C 1
ATOM 1247 O O . LEU A 1 165 ? -25.583 -14.773 -8.912 1.00 24.91 165 LEU A O 1
ATOM 1251 N N . VAL A 1 166 ? -25.684 -16.723 -7.810 1.00 33.28 166 VAL A N 1
ATOM 1252 C CA . VAL A 1 166 ? -25.483 -16.193 -6.461 1.00 33.28 166 VAL A CA 1
ATOM 1253 C C . VAL A 1 166 ? -24.040 -15.674 -6.368 1.00 33.28 166 VAL A C 1
ATOM 1255 O O . VAL A 1 166 ? -23.117 -16.414 -6.694 1.00 33.28 166 VAL A O 1
ATOM 1258 N N . ALA A 1 167 ? -23.898 -14.428 -5.898 1.00 30.22 167 ALA A N 1
ATOM 1259 C CA . ALA A 1 167 ? -22.684 -13.618 -5.702 1.00 30.22 167 ALA A CA 1
ATOM 1260 C C . ALA A 1 167 ? -22.171 -12.813 -6.922 1.00 30.22 167 ALA A C 1
ATOM 1262 O O . ALA A 1 167 ? -21.477 -13.357 -7.780 1.00 30.22 167 ALA A O 1
ATOM 1263 N N . PRO A 1 168 ? -22.396 -11.482 -6.962 1.00 32.44 168 PRO A N 1
ATOM 1264 C CA . PRO A 1 168 ? -21.659 -10.588 -7.841 1.00 32.44 168 PRO A CA 1
ATOM 1265 C C . PRO A 1 168 ? -20.493 -9.931 -7.084 1.00 32.44 168 PRO A C 1
ATOM 1267 O O . PRO A 1 168 ? -20.683 -9.060 -6.240 1.00 32.44 168 PRO A O 1
ATOM 1270 N N . LEU A 1 169 ? -19.266 -10.324 -7.429 1.00 28.92 169 LEU A N 1
ATOM 1271 C CA . LEU A 1 169 ? -18.070 -9.497 -7.253 1.00 28.92 169 LEU A CA 1
ATOM 1272 C C . LEU A 1 169 ? -17.980 -8.574 -8.475 1.00 28.92 169 LEU A C 1
ATOM 1274 O O . LEU A 1 169 ? -17.288 -8.865 -9.446 1.00 28.92 169 LEU A O 1
ATOM 1278 N N . ALA A 1 170 ? -18.732 -7.477 -8.450 1.00 29.88 170 ALA A N 1
ATOM 1279 C CA . ALA A 1 170 ? -18.502 -6.355 -9.349 1.00 29.88 170 ALA A CA 1
ATOM 1280 C C . ALA A 1 170 ? -17.544 -5.392 -8.638 1.00 29.88 170 ALA A C 1
ATOM 1282 O O . ALA A 1 170 ? -17.966 -4.555 -7.848 1.00 29.88 170 ALA A O 1
ATOM 1283 N N . ILE A 1 171 ? -16.236 -5.548 -8.858 1.00 33.31 171 ILE A N 1
ATOM 1284 C CA . ILE A 1 171 ? -15.245 -4.566 -8.402 1.00 33.31 171 ILE A CA 1
ATOM 1285 C C . ILE A 1 171 ? -15.299 -3.397 -9.389 1.00 33.31 171 ILE A C 1
ATOM 1287 O O . ILE A 1 171 ? -14.677 -3.437 -10.448 1.00 33.31 171 ILE A O 1
ATOM 1291 N N . ALA A 1 172 ? -16.090 -2.378 -9.063 1.00 35.53 172 ALA A N 1
ATOM 1292 C CA . ALA A 1 172 ? -16.088 -1.097 -9.757 1.00 35.53 172 ALA A CA 1
ATOM 1293 C C . ALA A 1 172 ? -15.233 -0.100 -8.959 1.00 35.53 172 ALA A C 1
ATOM 1295 O O . ALA A 1 172 ? -15.498 0.118 -7.783 1.00 35.53 172 ALA A O 1
ATOM 1296 N N . ALA A 1 173 ? -14.198 0.454 -9.606 1.00 41.34 173 ALA A N 1
ATOM 1297 C CA . ALA A 1 173 ? -13.427 1.649 -9.227 1.00 41.34 173 ALA A CA 1
ATOM 1298 C C . ALA A 1 173 ? -13.378 1.988 -7.716 1.00 41.34 173 ALA A C 1
ATOM 1300 O O . ALA A 1 173 ? -13.972 2.966 -7.267 1.00 41.34 173 ALA A O 1
ATOM 1301 N N . GLY A 1 174 ? -12.649 1.193 -6.928 1.00 42.66 174 GLY A N 1
ATOM 1302 C CA . GLY A 1 174 ? -12.412 1.494 -5.516 1.00 42.66 174 GLY A CA 1
ATOM 1303 C C . GLY A 1 174 ? -11.382 2.614 -5.357 1.00 42.66 174 GLY A C 1
ATOM 1304 O O . GLY A 1 174 ? -10.215 2.430 -5.696 1.00 42.66 174 GLY A O 1
ATOM 1305 N N . VAL A 1 175 ? -11.800 3.766 -4.831 1.00 52.62 175 VAL A N 1
ATOM 1306 C CA . VAL A 1 175 ? -10.882 4.823 -4.375 1.00 52.62 175 VAL A CA 1
ATOM 1307 C C . VAL A 1 175 ? -10.387 4.449 -2.978 1.00 52.62 175 VAL A C 1
ATOM 1309 O O . VAL A 1 175 ? -11.201 4.193 -2.093 1.00 52.62 175 VAL A O 1
ATOM 1312 N N . LEU A 1 176 ? -9.066 4.379 -2.798 1.00 45.81 176 LEU A N 1
ATOM 1313 C CA . LEU A 1 176 ? -8.417 4.103 -1.516 1.00 45.81 176 LEU A CA 1
ATOM 1314 C C . LEU A 1 176 ? -7.988 5.401 -0.844 1.00 45.81 176 LEU A C 1
ATOM 1316 O O . LEU A 1 176 ? -7.299 6.218 -1.453 1.00 45.81 176 LEU A O 1
ATOM 1320 N N . PHE A 1 177 ? -8.348 5.553 0.428 1.00 52.16 177 PHE A N 1
ATOM 1321 C CA . PHE A 1 177 ? -8.031 6.741 1.215 1.00 52.16 177 PHE A CA 1
ATOM 1322 C C . PHE A 1 177 ? -7.049 6.379 2.335 1.00 52.16 177 PHE A C 1
ATOM 1324 O O . PHE A 1 177 ? -7.440 5.654 3.254 1.00 52.16 177 PHE A O 1
ATOM 1331 N N . PRO A 1 178 ? -5.776 6.812 2.264 1.00 43.91 178 PRO A N 1
ATOM 1332 C CA . PRO A 1 178 ? -4.813 6.537 3.322 1.00 43.91 178 PRO A CA 1
ATOM 1333 C C . PRO A 1 178 ? -5.177 7.294 4.604 1.00 43.91 178 PRO A C 1
ATOM 1335 O O . PRO A 1 178 ? -5.682 8.418 4.556 1.00 43.91 178 PRO A O 1
ATOM 1338 N N . ASP A 1 179 ? -4.901 6.646 5.733 1.00 43.34 179 ASP A N 1
ATOM 1339 C CA . ASP A 1 179 ? -5.005 7.213 7.075 1.00 43.34 179 ASP A CA 1
ATOM 1340 C C . ASP A 1 179 ? -3.793 8.113 7.382 1.00 43.34 179 ASP A C 1
ATOM 1342 O O . ASP A 1 179 ? -2.687 7.904 6.874 1.00 43.34 179 ASP A O 1
ATOM 1346 N N . ASN A 1 180 ? -4.010 9.119 8.218 1.00 36.69 180 ASN A N 1
ATOM 1347 C CA . ASN A 1 180 ? -3.008 9.998 8.804 1.00 36.69 180 ASN A CA 1
ATOM 1348 C C . ASN A 1 180 ? -2.968 9.697 10.310 1.00 36.69 180 ASN A C 1
ATOM 1350 O O . ASN A 1 180 ? -3.996 9.404 10.897 1.00 36.69 180 ASN A O 1
ATOM 1354 N N . GLU A 1 181 ? -1.819 9.828 10.985 1.00 40.53 181 GLU A N 1
ATOM 1355 C CA . GLU A 1 181 ? -1.694 9.585 12.447 1.00 40.53 181 GLU A CA 1
ATOM 1356 C C . GLU A 1 181 ? -2.604 10.479 13.334 1.00 40.53 181 GLU A C 1
ATOM 1358 O O . GLU A 1 181 ? -2.588 10.406 14.563 1.00 40.53 181 GLU A O 1
ATOM 1363 N N . HIS A 1 182 ? -3.425 11.330 12.718 1.00 44.47 182 HIS A N 1
ATOM 1364 C CA . HIS A 1 182 ? -4.528 12.046 13.331 1.00 44.47 182 HIS A CA 1
ATOM 1365 C C . HIS A 1 182 ? -5.830 11.462 12.778 1.00 44.47 182 HIS A C 1
ATOM 1367 O O . HIS A 1 182 ? -6.065 11.558 11.579 1.00 44.47 182 HIS A O 1
ATOM 1373 N N . LEU A 1 183 ? -6.634 10.884 13.677 1.00 59.62 183 LEU A N 1
ATOM 1374 C CA . LEU A 1 183 ? -7.836 10.044 13.510 1.00 59.62 183 LEU A CA 1
ATOM 1375 C C . LEU A 1 183 ? -8.996 10.624 12.663 1.00 59.62 183 LEU A C 1
ATOM 1377 O O . LEU A 1 183 ? -10.141 10.207 12.836 1.00 59.62 183 LEU A O 1
ATOM 1381 N N . GLU A 1 184 ? -8.755 11.598 11.787 1.00 74.56 184 GLU A N 1
ATOM 1382 C CA . GLU A 1 184 ? -9.754 12.281 10.966 1.00 74.56 184 GLU A CA 1
ATOM 1383 C C . GLU A 1 184 ? -9.211 12.548 9.545 1.00 74.56 184 GLU A C 1
ATOM 1385 O O . GLU A 1 184 ? -8.201 13.231 9.349 1.00 74.56 184 GLU A O 1
ATOM 1390 N N . SER A 1 185 ? -9.923 12.043 8.536 1.00 80.19 185 SER A N 1
ATOM 1391 C CA . SER A 1 185 ? -9.679 12.273 7.106 1.00 80.19 185 SER A CA 1
ATOM 1392 C C . SER A 1 185 ? -10.953 12.794 6.442 1.00 80.19 185 SER A C 1
ATOM 1394 O O . SER A 1 185 ? -12.048 12.326 6.744 1.00 80.19 185 SER A O 1
ATOM 1396 N N . HIS A 1 186 ? -10.839 13.775 5.547 1.00 88.31 186 HIS A N 1
ATOM 1397 C CA . HIS A 1 186 ? -11.964 14.336 4.795 1.00 88.31 186 HIS A CA 1
ATOM 1398 C C . HIS A 1 186 ? -11.536 14.711 3.374 1.00 88.31 186 HIS A C 1
ATOM 1400 O O . HIS A 1 186 ? -10.384 15.077 3.144 1.00 88.31 186 HIS A O 1
ATOM 1406 N N . GLY A 1 187 ? -12.458 14.644 2.412 1.00 86.62 187 GLY A N 1
ATOM 1407 C CA . GLY A 1 187 ? -12.149 14.995 1.025 1.00 86.62 187 GLY A CA 1
ATOM 1408 C C . GLY A 1 187 ? -13.326 14.866 0.065 1.00 86.62 187 GLY A C 1
ATOM 1409 O O . GLY A 1 187 ? -14.382 14.346 0.417 1.00 86.62 187 GLY A O 1
ATOM 1410 N N . ALA A 1 188 ? -13.147 15.354 -1.162 1.00 88.00 188 ALA A N 1
ATOM 1411 C CA . ALA A 1 188 ? -14.097 15.137 -2.252 1.00 88.00 188 ALA A CA 1
ATOM 1412 C C . ALA A 1 188 ? -13.993 13.700 -2.787 1.00 88.00 188 ALA A C 1
ATOM 1414 O O . ALA A 1 188 ? -12.907 13.116 -2.794 1.00 88.00 188 ALA A O 1
ATOM 1415 N N . ILE A 1 189 ? -15.108 13.139 -3.259 1.00 87.25 189 ILE A N 1
ATOM 1416 C CA . ILE A 1 189 ? -15.131 11.806 -3.871 1.00 87.25 189 ILE A CA 1
ATOM 1417 C C . ILE A 1 189 ? -14.884 11.947 -5.385 1.00 87.25 189 ILE A C 1
ATOM 1419 O O . ILE A 1 189 ? -15.682 12.589 -6.075 1.00 87.25 189 ILE A O 1
ATOM 1423 N N . PRO A 1 190 ? -13.812 11.350 -5.941 1.00 78.25 190 PRO A N 1
ATOM 1424 C CA . PRO A 1 190 ? -13.532 11.414 -7.374 1.00 78.25 190 PRO A CA 1
ATOM 1425 C C . PRO A 1 190 ? -14.704 10.905 -8.224 1.00 78.25 190 PRO A C 1
ATOM 1427 O O . PRO A 1 190 ? -15.287 9.865 -7.931 1.00 78.25 190 PRO A O 1
ATOM 1430 N N . GLY A 1 191 ? -15.054 11.645 -9.279 1.00 80.94 191 GLY A N 1
ATOM 1431 C CA . GLY A 1 191 ? -16.194 11.328 -10.150 1.00 80.94 191 GLY A CA 1
ATOM 1432 C C . GLY A 1 191 ? -17.560 11.789 -9.623 1.00 80.94 191 GLY A C 1
ATOM 1433 O O . GLY A 1 191 ? -18.536 11.739 -10.366 1.00 80.94 191 GLY A O 1
ATOM 1434 N N . PHE A 1 192 ? -17.637 12.304 -8.391 1.00 83.75 192 PHE A N 1
ATOM 1435 C CA . PHE A 1 192 ? -18.871 12.803 -7.785 1.00 83.75 192 PHE A CA 1
ATOM 1436 C C . PHE A 1 192 ? -18.665 14.224 -7.245 1.00 83.75 192 PHE A C 1
ATOM 1438 O O . PHE A 1 192 ? -18.414 14.428 -6.062 1.00 83.75 192 PHE A O 1
ATOM 1445 N N . SER A 1 193 ? -18.805 15.230 -8.112 1.00 85.12 193 SER A N 1
ATOM 1446 C CA . SER A 1 193 ? -18.501 16.642 -7.803 1.00 85.12 193 SER A CA 1
ATOM 1447 C C . SER A 1 193 ? -19.267 17.229 -6.612 1.00 85.12 193 SER A C 1
ATOM 1449 O O . SER A 1 193 ? -18.810 18.186 -5.995 1.00 85.12 193 SER A O 1
ATOM 1451 N N . ARG A 1 194 ? -20.427 16.656 -6.281 1.00 90.50 194 ARG A N 1
ATOM 1452 C CA . ARG A 1 194 ? -21.265 17.076 -5.152 1.00 90.50 194 ARG A CA 1
ATOM 1453 C C . ARG A 1 194 ? -21.086 16.210 -3.917 1.00 90.50 194 ARG A C 1
ATOM 1455 O O . ARG A 1 194 ? -21.786 16.451 -2.947 1.00 90.50 194 ARG A O 1
ATOM 1462 N N . LEU A 1 195 ? -20.217 15.201 -3.932 1.00 93.62 195 LEU A N 1
ATOM 1463 C CA . LEU A 1 195 ? -20.046 14.308 -2.794 1.00 93.62 195 LEU A CA 1
ATOM 1464 C C . LEU A 1 195 ? -18.681 14.487 -2.136 1.00 93.62 195 LEU A C 1
ATOM 1466 O O . LEU A 1 195 ? -17.646 14.596 -2.795 1.00 93.62 195 LEU A O 1
ATOM 1470 N N . SER A 1 196 ? -18.690 14.470 -0.812 1.00 92.94 196 SER A N 1
ATOM 1471 C CA . SER A 1 196 ? -17.493 14.424 0.020 1.00 92.94 196 SER A CA 1
ATOM 1472 C C . SER A 1 196 ? -17.616 13.311 1.055 1.00 92.94 196 SER A C 1
ATOM 1474 O O . SER A 1 196 ? -18.694 12.764 1.295 1.00 92.94 196 SER A O 1
ATOM 1476 N N . TYR A 1 197 ? -16.491 12.941 1.651 1.00 94.62 197 TYR A N 1
ATOM 1477 C CA . TYR A 1 197 ? -16.425 11.955 2.716 1.00 94.62 197 TYR A CA 1
ATOM 1478 C C . TYR A 1 197 ? -15.755 12.545 3.956 1.00 94.62 197 TYR A C 1
ATOM 1480 O O . TYR A 1 197 ? -14.953 13.476 3.872 1.00 94.62 197 TYR A O 1
ATOM 1488 N N . GLY A 1 198 ? -16.078 11.955 5.101 1.00 92.94 198 GLY A N 1
ATOM 1489 C CA . GLY A 1 198 ? -15.339 12.060 6.349 1.00 92.94 198 GLY A CA 1
ATOM 1490 C C . GLY A 1 198 ? -15.097 10.658 6.900 1.00 92.94 198 GLY A C 1
ATOM 1491 O O . GLY A 1 198 ? -15.999 9.821 6.880 1.00 92.94 198 GLY A O 1
ATOM 1492 N N . PHE A 1 199 ? -13.892 10.389 7.376 1.00 91.06 199 PHE A N 1
ATOM 1493 C CA . PHE A 1 199 ? -13.503 9.118 7.960 1.00 91.06 199 PHE A CA 1
ATOM 1494 C C . PHE A 1 199 ? -12.808 9.363 9.288 1.00 91.06 199 PHE A C 1
ATOM 1496 O O . PHE A 1 199 ? -11.823 10.096 9.341 1.00 91.06 199 PHE A O 1
ATOM 1503 N N . SER A 1 200 ? -13.342 8.782 10.357 1.00 87.50 200 SER A N 1
ATOM 1504 C CA . SER A 1 200 ? -12.771 8.927 11.691 1.00 87.50 200 SER A CA 1
ATOM 1505 C C . SER A 1 200 ? -13.019 7.681 12.519 1.00 87.50 200 SER A C 1
ATOM 1507 O O . SER A 1 200 ? -14.146 7.195 12.570 1.00 87.50 200 SER A O 1
ATOM 1509 N N . GLU A 1 201 ? -11.964 7.139 13.130 1.00 86.75 201 GLU A N 1
ATOM 1510 C CA . GLU A 1 201 ? -12.044 5.969 14.021 1.00 86.75 201 GLU A CA 1
ATOM 1511 C C . GLU A 1 201 ? -12.821 4.783 13.405 1.00 86.75 201 GLU A C 1
ATOM 1513 O O . GLU A 1 201 ? -13.661 4.146 14.041 1.00 86.75 201 GLU A O 1
ATOM 1518 N N . GLY A 1 202 ? -12.593 4.508 12.115 1.00 87.06 202 GLY A N 1
ATOM 1519 C CA . GLY A 1 202 ? -13.279 3.438 11.381 1.00 87.06 202 GLY A CA 1
ATOM 1520 C C . GLY A 1 202 ? -14.697 3.780 10.907 1.00 87.06 202 GLY A C 1
ATOM 1521 O O . GLY A 1 202 ? -15.287 3.008 10.146 1.00 87.06 202 GLY A O 1
ATOM 1522 N N . ARG A 1 203 ? -15.257 4.927 11.306 1.00 93.88 203 ARG A N 1
ATOM 1523 C CA . ARG A 1 203 ? -16.568 5.413 10.864 1.00 93.88 203 ARG A CA 1
ATOM 1524 C C . ARG A 1 203 ? -16.441 6.165 9.549 1.00 93.88 203 ARG A C 1
ATOM 1526 O O . ARG A 1 203 ? -15.767 7.189 9.477 1.00 93.88 203 ARG A O 1
ATOM 1533 N N . LEU A 1 204 ? -17.174 5.705 8.542 1.00 94.88 204 LEU A N 1
ATOM 1534 C CA . LEU A 1 204 ? -17.336 6.398 7.270 1.00 94.88 204 LEU A CA 1
ATOM 1535 C C . LEU A 1 204 ? -18.582 7.279 7.324 1.00 94.88 204 LEU A C 1
ATOM 1537 O O . LEU A 1 204 ? -19.660 6.815 7.694 1.00 94.88 204 LEU A O 1
ATOM 1541 N N . THR A 1 205 ? -18.441 8.534 6.915 1.00 95.25 205 THR A N 1
ATOM 1542 C CA . THR A 1 205 ? -19.536 9.482 6.716 1.00 95.25 205 THR A CA 1
ATOM 1543 C C . THR A 1 205 ? -19.479 10.016 5.291 1.00 95.25 205 THR A C 1
ATOM 1545 O O . THR A 1 205 ? -18.417 10.427 4.833 1.00 95.25 205 THR A O 1
ATOM 1548 N N . LEU A 1 206 ? -20.606 9.998 4.581 1.00 95.25 206 LEU A N 1
ATOM 1549 C CA . LEU A 1 206 ? -20.728 10.549 3.231 1.00 95.25 206 LEU A CA 1
ATOM 1550 C C . LEU A 1 206 ? -21.638 11.768 3.267 1.00 95.25 206 LEU A C 1
ATOM 1552 O O . LEU A 1 206 ? -22.697 11.747 3.902 1.00 95.25 206 LEU A O 1
ATOM 1556 N N . PHE A 1 207 ? -21.235 12.806 2.552 1.00 94.75 207 PHE A N 1
ATOM 1557 C CA . PHE A 1 207 ? -21.934 14.074 2.478 1.00 94.75 207 PHE A CA 1
ATOM 1558 C C . PHE A 1 207 ? -22.255 14.429 1.030 1.00 94.75 207 PHE A C 1
ATOM 1560 O O . PHE A 1 207 ? -21.509 14.085 0.115 1.00 94.75 207 PHE A O 1
ATOM 1567 N N . GLN A 1 208 ? -23.354 15.149 0.845 1.00 94.69 208 GLN A N 1
ATOM 1568 C CA . GLN A 1 208 ? -23.722 15.825 -0.383 1.00 94.69 208 GLN A CA 1
ATOM 1569 C C . GLN A 1 208 ? -23.647 17.329 -0.155 1.00 94.69 208 GLN A C 1
ATOM 1571 O O . GLN A 1 208 ? -24.370 17.871 0.677 1.00 94.69 208 GLN A O 1
ATOM 1576 N N . ASN A 1 209 ? -22.788 17.994 -0.912 1.00 88.06 209 ASN A N 1
ATOM 1577 C CA . ASN A 1 209 ? -22.682 19.439 -0.938 1.00 88.06 209 ASN A CA 1
ATOM 1578 C C . ASN A 1 209 ? -23.749 19.989 -1.896 1.00 88.06 209 ASN A C 1
ATOM 1580 O O . ASN A 1 209 ? -23.882 19.539 -3.046 1.00 88.06 209 ASN A O 1
ATOM 1584 N N . ASP A 1 210 ? -24.544 20.937 -1.415 1.00 88.31 210 ASP A N 1
ATOM 1585 C CA . ASP A 1 210 ? -25.443 21.711 -2.257 1.00 88.31 210 ASP A CA 1
ATOM 1586 C C . ASP A 1 210 ? -24.703 22.867 -2.955 1.00 88.31 210 ASP A C 1
ATOM 1588 O O . ASP A 1 210 ? -23.524 23.131 -2.715 1.00 88.31 210 ASP A O 1
ATOM 1592 N N . GLU A 1 211 ? -25.393 23.538 -3.875 1.00 81.94 211 GLU A N 1
ATOM 1593 C CA . GLU A 1 211 ? -24.821 24.642 -4.660 1.00 81.94 211 GLU A CA 1
ATOM 1594 C C . GLU A 1 211 ? -24.597 25.919 -3.837 1.00 81.94 211 GLU A C 1
ATOM 1596 O O . GLU A 1 211 ? -23.871 26.811 -4.268 1.00 81.94 211 GLU A O 1
ATOM 1601 N N . GLN A 1 212 ? -25.198 26.009 -2.651 1.00 85.38 212 GLN A N 1
ATOM 1602 C CA . GLN A 1 212 ? -25.098 27.140 -1.731 1.00 85.38 212 GLN A CA 1
ATOM 1603 C C . GLN A 1 212 ? -24.052 26.900 -0.626 1.00 85.38 212 GLN A C 1
ATOM 1605 O O . GLN A 1 212 ? -23.872 27.753 0.243 1.00 85.38 212 GLN A O 1
ATOM 1610 N N . GLY A 1 213 ? -23.341 25.767 -0.667 1.00 82.06 213 GLY A N 1
ATOM 1611 C CA . GLY A 1 213 ? -22.338 25.375 0.325 1.00 82.06 213 GLY A CA 1
ATOM 1612 C C . GLY A 1 213 ? -22.910 24.678 1.563 1.00 82.06 213 GLY A C 1
ATOM 1613 O O . GLY A 1 213 ? -22.168 24.432 2.512 1.00 82.06 213 GLY A O 1
ATOM 1614 N N . GLY A 1 214 ? -24.201 24.349 1.576 1.00 86.88 214 GLY A N 1
ATOM 1615 C CA . GLY A 1 214 ? -24.791 23.476 2.580 1.00 86.88 214 GLY A CA 1
ATOM 1616 C C . GLY A 1 214 ? -24.335 22.030 2.395 1.00 86.88 214 GLY A C 1
ATOM 1617 O O . GLY A 1 214 ? -24.029 21.572 1.292 1.00 86.88 214 GLY A O 1
ATOM 1618 N N . VAL A 1 215 ? -24.256 21.306 3.508 1.00 88.69 215 VAL A N 1
ATOM 1619 C CA . VAL A 1 215 ? -23.733 19.941 3.559 1.00 88.69 215 VAL A CA 1
ATOM 1620 C C . VAL A 1 215 ? -24.816 19.035 4.128 1.00 88.69 215 VAL A C 1
ATOM 1622 O O . VAL A 1 215 ? -25.155 19.120 5.307 1.00 88.69 215 VAL A O 1
ATOM 1625 N N . ASN A 1 216 ? -25.364 18.153 3.295 1.00 91.94 216 ASN A N 1
ATOM 1626 C CA . ASN A 1 216 ? -26.342 17.155 3.707 1.00 91.94 216 ASN A CA 1
ATOM 1627 C C . ASN A 1 216 ? -25.659 15.805 3.949 1.00 91.94 216 ASN A C 1
ATOM 1629 O O . ASN A 1 216 ? -24.918 15.310 3.102 1.00 91.94 216 ASN A O 1
ATOM 1633 N N . ARG A 1 217 ? -25.906 15.171 5.093 1.00 94.88 217 ARG A N 1
ATOM 1634 C CA . ARG A 1 217 ? -25.304 13.873 5.418 1.00 94.88 217 ARG A CA 1
ATOM 1635 C C . ARG A 1 217 ? -26.112 12.747 4.774 1.00 94.88 217 ARG A C 1
ATOM 1637 O O . ARG A 1 217 ? -27.242 12.494 5.172 1.00 94.88 217 ARG A O 1
ATOM 1644 N N . LEU A 1 218 ? -25.505 12.037 3.824 1.00 93.62 218 LEU A N 1
ATOM 1645 C CA . LEU A 1 218 ? -26.130 10.909 3.125 1.00 93.62 218 LEU A CA 1
ATOM 1646 C C . LEU A 1 218 ? -25.995 9.590 3.889 1.00 93.62 218 LEU A C 1
ATOM 1648 O O . LEU A 1 218 ? -26.889 8.751 3.847 1.00 93.62 218 LEU A O 1
ATOM 1652 N N . TYR A 1 219 ? -24.860 9.389 4.555 1.00 96.06 219 TYR A N 1
ATOM 1653 C CA . TYR A 1 219 ? -24.531 8.139 5.233 1.00 96.06 219 TYR A CA 1
ATOM 1654 C C . TYR A 1 219 ? -23.617 8.405 6.425 1.00 96.06 219 TYR A C 1
ATOM 1656 O O . TYR A 1 219 ? -22.752 9.275 6.347 1.00 96.06 219 TYR A O 1
ATOM 1664 N N . SER A 1 220 ? -23.769 7.642 7.508 1.00 96.12 220 SER A N 1
ATOM 1665 C CA . SER A 1 220 ? -22.756 7.547 8.561 1.00 96.12 220 SER A CA 1
ATOM 1666 C C . SER A 1 220 ? -22.838 6.197 9.261 1.00 96.12 220 SER A C 1
ATOM 1668 O O . SER A 1 220 ? -23.883 5.849 9.809 1.00 96.12 220 SER A O 1
ATOM 1670 N N . GLY A 1 221 ? -21.741 5.443 9.279 1.00 95.38 221 GLY A N 1
ATOM 1671 C CA . GLY A 1 221 ? -21.736 4.104 9.855 1.00 95.38 221 GLY A CA 1
ATOM 1672 C C . GLY A 1 221 ? -20.344 3.532 10.086 1.00 95.38 221 GLY A C 1
ATOM 1673 O O . GLY A 1 221 ? -19.354 3.988 9.514 1.00 95.38 221 GLY A O 1
ATOM 1674 N N . LEU A 1 222 ? -20.288 2.533 10.963 1.00 96.19 222 LEU A N 1
ATOM 1675 C CA . LEU A 1 222 ? -19.139 1.643 11.122 1.00 96.19 222 LEU A CA 1
ATOM 1676 C C . LEU A 1 222 ? -19.288 0.460 10.152 1.00 96.19 222 LEU A C 1
ATOM 1678 O O . LEU A 1 222 ? -20.421 0.146 9.769 1.00 96.19 222 LEU A O 1
ATOM 1682 N N . PRO A 1 223 ? -18.187 -0.200 9.757 1.00 96.31 223 PRO A N 1
ATOM 1683 C CA . PRO A 1 223 ? -18.293 -1.419 8.976 1.00 96.31 223 PRO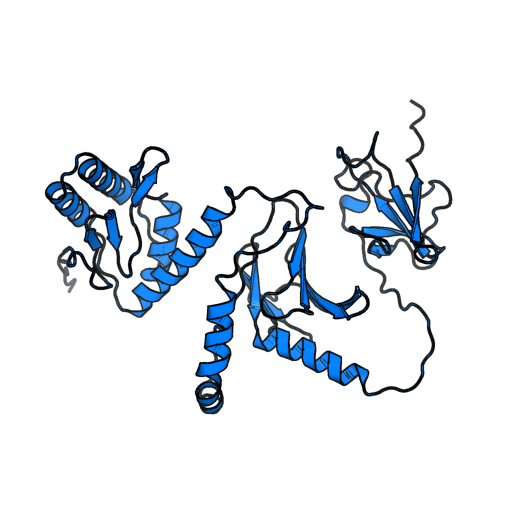 A CA 1
ATOM 1684 C C . PRO A 1 223 ? -18.962 -2.518 9.813 1.00 96.31 223 PRO A C 1
ATOM 1686 O O . PRO A 1 223 ? -18.805 -2.577 11.035 1.00 96.31 223 PRO A O 1
ATOM 1689 N N . ASP A 1 224 ? -19.712 -3.395 9.153 1.00 95.75 224 ASP A N 1
ATOM 1690 C CA . ASP A 1 224 ? -20.278 -4.588 9.773 1.00 95.75 224 ASP A CA 1
ATOM 1691 C C . ASP A 1 224 ? -19.195 -5.646 10.077 1.00 95.75 224 ASP A C 1
ATOM 1693 O O . ASP A 1 224 ? -18.003 -5.464 9.816 1.00 95.75 224 ASP A O 1
ATOM 1697 N N . LYS A 1 225 ? -19.612 -6.791 10.632 1.00 93.69 225 LYS A N 1
ATOM 1698 C CA . LYS A 1 225 ? -18.721 -7.924 10.950 1.00 93.69 225 LYS A CA 1
ATOM 1699 C C . LYS A 1 225 ? -17.973 -8.492 9.734 1.00 93.69 225 LYS A C 1
ATOM 1701 O O . LYS A 1 225 ? -16.978 -9.187 9.916 1.00 93.69 225 LYS A O 1
ATOM 1706 N N . ASP A 1 226 ? -18.460 -8.224 8.525 1.00 91.75 226 ASP A N 1
ATOM 1707 C CA . ASP A 1 226 ? -17.862 -8.664 7.266 1.00 91.75 226 ASP A CA 1
ATOM 1708 C C . ASP A 1 226 ? -16.992 -7.543 6.648 1.00 91.75 226 ASP A C 1
ATOM 1710 O O . ASP A 1 226 ? -16.495 -7.674 5.527 1.00 91.75 226 ASP A O 1
ATOM 1714 N N . GLY A 1 227 ? -16.787 -6.437 7.378 1.00 92.94 227 GLY A N 1
ATOM 1715 C CA . GLY A 1 227 ? -15.982 -5.292 6.965 1.00 92.94 227 GLY A CA 1
ATOM 1716 C C . GLY A 1 227 ? -16.697 -4.349 5.996 1.00 92.94 227 GLY A C 1
ATOM 1717 O O . GLY A 1 227 ? -16.030 -3.572 5.316 1.00 92.94 227 GLY A O 1
ATOM 1718 N N . LEU A 1 228 ? -18.025 -4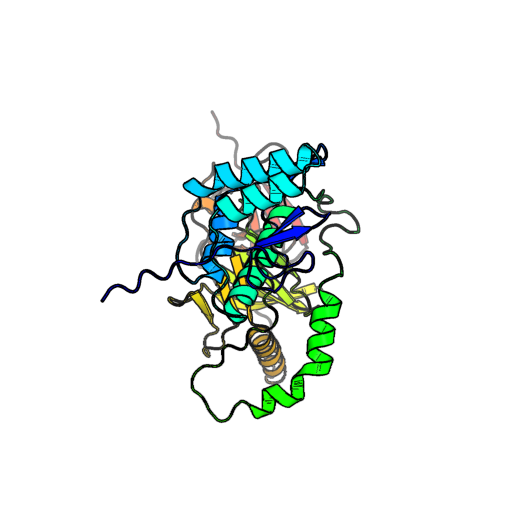.421 5.869 1.00 96.25 228 LEU A N 1
ATOM 1719 C CA . LEU A 1 228 ? -18.785 -3.676 4.862 1.00 96.25 228 LEU A CA 1
ATOM 1720 C C . LEU A 1 228 ? -19.538 -2.499 5.476 1.00 96.25 228 LEU A C 1
ATOM 1722 O O . LEU A 1 228 ? -20.228 -2.636 6.482 1.00 96.25 228 LEU A O 1
ATOM 1726 N N . TYR A 1 229 ? -19.458 -1.343 4.824 1.00 96.19 229 TYR A N 1
ATOM 1727 C CA . TYR A 1 229 ? -20.301 -0.195 5.138 1.00 96.19 229 TYR A CA 1
ATOM 1728 C C . TYR A 1 229 ? -21.653 -0.398 4.460 1.00 96.19 229 TYR A C 1
ATOM 1730 O O . TYR A 1 229 ? -21.730 -0.420 3.228 1.00 96.19 229 TYR A O 1
ATOM 1738 N N . ARG A 1 230 ? -22.710 -0.571 5.258 1.00 97.12 230 ARG A N 1
ATOM 1739 C CA . ARG A 1 230 ? -24.082 -0.758 4.774 1.00 97.12 230 ARG A CA 1
ATOM 1740 C C . ARG A 1 230 ? -25.011 0.313 5.310 1.00 97.12 230 ARG A C 1
ATOM 1742 O O . ARG A 1 230 ? -24.892 0.708 6.469 1.00 97.12 230 ARG A O 1
ATOM 1749 N N . THR A 1 231 ? -25.921 0.764 4.464 1.00 94.81 231 THR A N 1
ATOM 1750 C CA . THR A 1 231 ? -27.109 1.539 4.841 1.00 94.81 231 THR A CA 1
ATOM 1751 C C . THR A 1 231 ? -28.132 0.647 5.551 1.00 94.81 231 THR A C 1
ATOM 1753 O O . THR A 1 231 ? -28.001 -0.578 5.577 1.00 94.81 231 THR A O 1
ATOM 1756 N N . GLU A 1 232 ? -29.169 1.258 6.127 1.00 89.81 232 GLU A N 1
ATOM 1757 C CA . GLU A 1 232 ? -30.241 0.543 6.837 1.00 89.81 232 GLU A CA 1
ATOM 1758 C C . GLU A 1 232 ? -31.026 -0.419 5.927 1.00 89.81 232 GLU A C 1
ATOM 1760 O O . GLU A 1 232 ? -31.426 -1.496 6.360 1.00 89.81 232 GLU A O 1
ATOM 1765 N N . ASP A 1 233 ? -31.162 -0.086 4.640 1.00 90.31 233 ASP A N 1
ATOM 1766 C CA . ASP A 1 233 ? -31.777 -0.949 3.622 1.00 90.31 233 ASP A CA 1
ATOM 1767 C C . ASP A 1 233 ? -30.847 -2.074 3.112 1.00 90.31 233 ASP A C 1
ATOM 1769 O O . ASP A 1 233 ? -31.231 -2.868 2.252 1.00 90.31 233 ASP A O 1
ATOM 1773 N N . GLY A 1 234 ? -29.624 -2.168 3.647 1.00 93.12 234 GLY A N 1
ATOM 1774 C CA . GLY A 1 234 ? -28.642 -3.199 3.316 1.00 93.12 234 GLY A CA 1
ATOM 1775 C C . GLY A 1 234 ? -27.757 -2.898 2.102 1.00 93.12 234 GLY A C 1
ATOM 1776 O O . GLY A 1 234 ? -26.870 -3.711 1.802 1.00 93.12 234 GLY A O 1
ATOM 1777 N N . THR A 1 235 ? -27.942 -1.754 1.431 1.00 93.62 235 THR A N 1
ATOM 1778 C CA . THR A 1 235 ? -27.090 -1.315 0.314 1.00 93.62 235 THR A CA 1
ATOM 1779 C C . THR A 1 235 ? -25.640 -1.161 0.779 1.00 93.62 235 THR A C 1
ATOM 1781 O O . THR A 1 235 ? -25.351 -0.479 1.761 1.00 93.62 235 THR A O 1
ATOM 1784 N N . VAL A 1 236 ? -24.703 -1.810 0.082 1.00 95.00 236 VAL A N 1
ATOM 1785 C CA . VAL A 1 236 ? -23.266 -1.687 0.370 1.00 95.00 236 VAL A CA 1
ATOM 1786 C C . VAL A 1 236 ? -22.761 -0.394 -0.246 1.00 95.00 236 VAL A C 1
ATOM 1788 O O . VAL A 1 236 ? -22.861 -0.224 -1.453 1.00 95.00 236 VAL A O 1
ATOM 1791 N N . VAL A 1 237 ? -22.200 0.494 0.569 1.00 95.50 237 VAL A N 1
ATOM 1792 C CA . VAL A 1 237 ? -21.641 1.784 0.126 1.00 95.50 237 VAL A CA 1
ATOM 1793 C C . VAL A 1 237 ? -20.114 1.800 0.155 1.00 95.50 237 VAL A C 1
ATOM 1795 O O . VAL A 1 237 ? -19.484 2.689 -0.414 1.00 95.50 237 VAL A O 1
ATOM 1798 N N . GLY A 1 238 ? -19.501 0.798 0.785 1.00 94.62 238 GLY A N 1
ATOM 1799 C CA . GLY A 1 238 ? -18.057 0.634 0.813 1.00 94.62 238 GLY A CA 1
ATOM 1800 C C . GLY A 1 238 ? -17.593 -0.573 1.623 1.00 94.62 238 GLY A C 1
ATOM 1801 O O . GLY A 1 238 ? -18.393 -1.347 2.151 1.00 94.62 238 GLY A O 1
ATOM 1802 N N . ARG A 1 239 ? -16.275 -0.709 1.757 1.00 95.06 239 ARG A N 1
ATOM 1803 C CA . ARG A 1 239 ? -15.590 -1.750 2.529 1.00 95.06 239 ARG A CA 1
ATOM 1804 C C . ARG A 1 239 ? -14.398 -1.170 3.290 1.00 95.06 239 ARG A C 1
ATOM 1806 O O . ARG A 1 239 ? -13.651 -0.377 2.730 1.00 95.06 239 ARG A O 1
ATOM 1813 N N . ALA A 1 240 ? -14.190 -1.603 4.527 1.00 91.25 240 ALA A N 1
ATOM 1814 C CA . ALA A 1 240 ? -12.979 -1.325 5.291 1.00 91.25 240 ALA A CA 1
ATOM 1815 C C . ALA A 1 240 ? -11.799 -2.167 4.768 1.00 91.25 240 ALA A C 1
ATOM 1817 O O . ALA A 1 240 ? -11.934 -3.368 4.531 1.00 91.25 240 ALA A O 1
ATOM 1818 N N . VAL A 1 241 ? -10.636 -1.541 4.583 1.00 85.25 241 VAL A N 1
ATOM 1819 C CA . VAL A 1 241 ? -9.406 -2.175 4.085 1.00 85.25 241 VAL A CA 1
ATOM 1820 C C . VAL A 1 241 ? -8.240 -1.727 4.963 1.00 85.25 241 VAL A C 1
ATOM 1822 O O . VAL A 1 241 ? -7.670 -0.658 4.757 1.00 85.25 241 VAL A O 1
ATOM 1825 N N . GLY A 1 242 ? -7.898 -2.533 5.971 1.00 84.44 242 GLY A N 1
ATOM 1826 C CA . GLY A 1 242 ? -6.944 -2.124 7.008 1.00 84.44 242 GLY A CA 1
ATOM 1827 C C . GLY A 1 242 ? -7.475 -0.918 7.787 1.00 84.44 242 GLY A C 1
ATOM 1828 O O . GLY A 1 242 ? -8.599 -0.963 8.281 1.00 84.44 242 GLY A O 1
ATOM 1829 N N . ASN A 1 243 ? -6.692 0.162 7.838 1.00 77.56 243 ASN A N 1
ATOM 1830 C CA . ASN A 1 243 ? -7.099 1.446 8.430 1.00 77.56 243 ASN A CA 1
ATOM 1831 C C . ASN A 1 243 ? -7.753 2.399 7.412 1.00 77.56 243 ASN A C 1
ATOM 1833 O O . ASN A 1 243 ? -8.026 3.552 7.722 1.00 77.56 243 ASN A O 1
ATOM 1837 N N . SER A 1 244 ? -7.993 1.928 6.191 1.00 83.06 244 SER A N 1
ATOM 1838 C CA . SER A 1 244 ? -8.584 2.696 5.100 1.00 83.06 244 SER A CA 1
ATOM 1839 C C . SER A 1 244 ? -9.971 2.165 4.748 1.00 83.06 244 SER A C 1
ATOM 1841 O O . SER A 1 244 ? -10.462 1.183 5.310 1.00 83.06 244 SER A O 1
ATOM 1843 N N . PHE A 1 245 ? -10.607 2.789 3.762 1.00 88.81 245 PHE A N 1
ATOM 1844 C CA . PHE A 1 245 ? -11.838 2.288 3.167 1.00 88.81 245 PHE A CA 1
ATOM 1845 C C . PHE A 1 245 ? -11.787 2.377 1.638 1.00 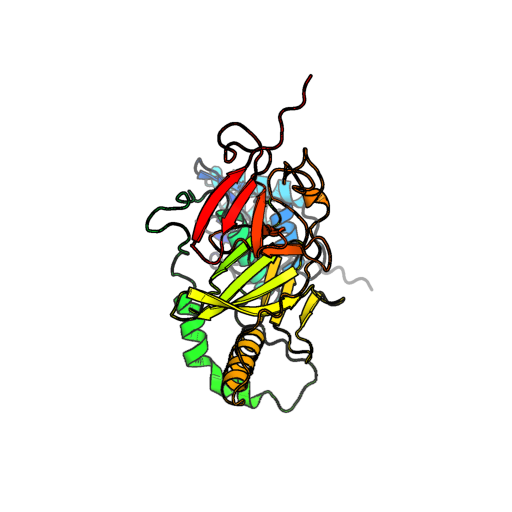88.81 245 PHE A C 1
ATOM 1847 O O . PHE A 1 245 ? -11.011 3.140 1.064 1.00 88.81 245 PHE A O 1
ATOM 1854 N N . MET A 1 246 ? -12.626 1.568 0.998 1.00 87.56 246 MET A N 1
ATOM 1855 C CA . MET A 1 246 ? -12.962 1.620 -0.421 1.00 87.56 246 MET A CA 1
ATOM 1856 C C . MET A 1 246 ? -14.452 1.914 -0.556 1.00 87.56 246 MET A C 1
ATOM 1858 O O . MET A 1 246 ? -15.254 1.332 0.172 1.00 87.56 246 MET A O 1
ATOM 1862 N N . LEU A 1 247 ? -14.833 2.778 -1.492 1.00 91.94 247 LEU A N 1
ATOM 1863 C CA . LEU A 1 247 ? -16.240 3.055 -1.788 1.00 91.94 247 LEU A CA 1
ATOM 1864 C C . LEU A 1 247 ? -16.768 2.144 -2.895 1.00 91.94 247 LEU A C 1
ATOM 1866 O O . LEU A 1 247 ? -16.060 1.852 -3.856 1.00 91.94 247 LEU A O 1
ATOM 1870 N N . ASP A 1 248 ? -18.027 1.733 -2.762 1.00 90.75 248 ASP A N 1
ATOM 1871 C CA . ASP A 1 248 ? -18.780 1.067 -3.822 1.00 90.75 248 ASP A CA 1
ATOM 1872 C C . ASP A 1 248 ? -19.511 2.137 -4.640 1.00 90.75 248 ASP A C 1
ATOM 1874 O O . ASP A 1 248 ? -20.450 2.770 -4.153 1.00 90.75 248 ASP A O 1
ATOM 1878 N N . GLY A 1 249 ? -19.078 2.367 -5.882 1.00 86.56 249 GLY A N 1
ATOM 1879 C CA . GLY A 1 249 ? -19.656 3.413 -6.729 1.00 86.56 249 GLY A CA 1
ATOM 1880 C C . GLY A 1 249 ? -21.158 3.243 -6.989 1.00 86.56 249 GLY A C 1
ATOM 1881 O O . GLY A 1 249 ? -21.876 4.241 -7.057 1.00 86.56 249 GLY A O 1
ATOM 1882 N N . ALA A 1 250 ? -21.655 2.004 -7.088 1.00 86.38 250 ALA A N 1
ATOM 1883 C CA . ALA A 1 250 ? -23.080 1.741 -7.286 1.00 86.38 250 ALA A CA 1
ATOM 1884 C C . ALA A 1 250 ? -23.869 2.026 -6.003 1.00 86.38 250 ALA A C 1
ATOM 1886 O O . ALA A 1 250 ? -24.927 2.657 -6.055 1.00 86.38 250 ALA A O 1
ATOM 1887 N N . GLY A 1 251 ? -23.314 1.634 -4.855 1.00 90.62 251 GLY A N 1
ATOM 1888 C CA . GLY A 1 251 ? -23.846 1.978 -3.544 1.00 90.62 251 GLY A CA 1
ATOM 1889 C C . GLY A 1 251 ? -23.952 3.482 -3.335 1.00 90.62 251 GLY A C 1
ATOM 1890 O O . GLY A 1 251 ? -25.031 3.989 -3.041 1.00 90.62 251 GLY A O 1
ATOM 1891 N N . VAL A 1 252 ? -22.854 4.209 -3.561 1.00 89.81 252 VAL A N 1
ATOM 1892 C CA . VAL A 1 252 ? -22.780 5.673 -3.421 1.00 89.81 252 VAL A CA 1
ATOM 1893 C C . VAL A 1 252 ? -23.763 6.388 -4.359 1.00 89.81 252 VAL A C 1
ATOM 1895 O O . VAL A 1 252 ? -24.436 7.338 -3.948 1.00 89.81 252 VAL A O 1
ATOM 1898 N N . ALA A 1 253 ? -23.915 5.916 -5.599 1.00 86.12 253 ALA A N 1
ATOM 1899 C CA . ALA A 1 253 ? -24.903 6.458 -6.529 1.00 86.12 253 ALA A CA 1
ATOM 1900 C C . ALA A 1 253 ? -26.351 6.213 -6.061 1.00 86.12 253 ALA A C 1
ATOM 1902 O O . ALA A 1 253 ? -27.198 7.105 -6.182 1.00 86.12 253 ALA A O 1
ATOM 1903 N N . ALA A 1 254 ? -26.640 5.036 -5.494 1.00 88.00 254 ALA A N 1
ATOM 1904 C CA . ALA A 1 254 ? -27.969 4.691 -4.996 1.00 88.00 254 ALA A CA 1
ATOM 1905 C C . ALA A 1 254 ? -28.404 5.608 -3.841 1.00 88.00 254 ALA A C 1
ATOM 1907 O O . ALA A 1 254 ? -29.479 6.199 -3.916 1.00 88.00 254 ALA A O 1
ATOM 1908 N N . ILE A 1 255 ? -27.552 5.819 -2.830 1.00 86.88 255 ILE A N 1
ATOM 1909 C CA . ILE A 1 255 ? -27.863 6.727 -1.702 1.00 86.88 255 ILE A CA 1
ATOM 1910 C C . ILE A 1 255 ? -28.025 8.185 -2.141 1.00 86.88 255 ILE A C 1
ATOM 1912 O O . ILE A 1 255 ? -28.923 8.874 -1.655 1.00 86.88 255 ILE A O 1
ATOM 1916 N N . SER A 1 256 ? -27.203 8.652 -3.085 1.00 82.19 256 SER A N 1
ATOM 1917 C CA . SER A 1 256 ? -27.335 10.003 -3.650 1.00 82.19 256 SER A CA 1
ATOM 1918 C C . SER A 1 256 ? -28.693 10.202 -4.344 1.00 82.19 256 SER A C 1
ATOM 1920 O O . SER A 1 256 ? -29.345 11.234 -4.184 1.00 82.19 256 SER A O 1
ATOM 1922 N N . THR A 1 257 ? -29.170 9.181 -5.064 1.00 80.56 257 THR A N 1
ATOM 1923 C CA . THR A 1 257 ? -30.433 9.242 -5.819 1.00 80.56 257 THR A CA 1
ATOM 1924 C C . THR A 1 257 ? -31.664 9.063 -4.924 1.00 80.56 257 THR A C 1
ATOM 1926 O O . THR A 1 257 ? -32.679 9.729 -5.129 1.00 80.56 257 THR A O 1
ATOM 1929 N N . SER A 1 258 ? -31.592 8.183 -3.922 1.00 70.50 258 SER A N 1
ATOM 1930 C CA . SER A 1 258 ? -32.691 7.940 -2.979 1.00 70.50 258 SER A CA 1
ATOM 1931 C C . SER A 1 258 ? -33.034 9.189 -2.165 1.00 70.50 258 SER A C 1
ATOM 1933 O O . SER A 1 258 ? -34.211 9.500 -1.993 1.00 70.50 258 SER A O 1
ATOM 1935 N N . ASN A 1 259 ? -32.030 9.971 -1.756 1.00 58.53 259 ASN A N 1
ATOM 1936 C CA . ASN A 1 259 ? -32.266 11.230 -1.047 1.00 58.53 259 ASN A CA 1
ATOM 1937 C C . ASN A 1 259 ? -32.794 12.348 -1.960 1.00 58.53 259 ASN A C 1
ATOM 1939 O O . ASN A 1 259 ? -33.625 13.133 -1.512 1.00 58.53 259 ASN A O 1
ATOM 1943 N N . ALA A 1 260 ? -32.421 12.368 -3.247 1.00 53.59 260 ALA A N 1
ATOM 1944 C CA . ALA A 1 260 ? -32.988 13.304 -4.226 1.00 53.59 260 ALA A CA 1
ATOM 1945 C C . ALA A 1 260 ? -34.480 13.049 -4.526 1.00 53.59 260 ALA A C 1
ATOM 1947 O O . ALA A 1 260 ? -35.196 13.963 -4.920 1.00 53.59 260 ALA A O 1
ATOM 1948 N N . ARG A 1 261 ? -34.975 11.817 -4.329 1.00 43.06 261 ARG A N 1
ATOM 1949 C CA . ARG A 1 261 ? -36.411 11.492 -4.450 1.00 43.06 261 ARG A CA 1
ATOM 1950 C C . ARG A 1 261 ? -37.217 11.801 -3.190 1.00 43.06 261 ARG A C 1
ATOM 1952 O O . ARG A 1 261 ? -38.421 12.009 -3.287 1.00 43.06 261 ARG A O 1
ATOM 1959 N N . SER A 1 262 ? -36.569 11.835 -2.027 1.00 43.06 262 SER A N 1
ATOM 1960 C CA . SER A 1 262 ? -37.212 12.199 -0.758 1.00 43.06 262 SER A CA 1
ATOM 1961 C C . SER A 1 262 ? -37.503 13.705 -0.670 1.00 43.06 262 SER A C 1
ATOM 1963 O O . SER A 1 262 ? -38.465 14.114 -0.028 1.00 43.06 262 SER A O 1
ATOM 1965 N N . SER A 1 263 ? -36.735 14.541 -1.378 1.00 41.16 263 SER A N 1
ATOM 1966 C CA . SER A 1 263 ? -36.948 15.995 -1.423 1.00 41.16 263 SER A CA 1
ATOM 1967 C C . SER A 1 263 ? -38.145 16.461 -2.269 1.00 41.16 263 SER A C 1
ATOM 1969 O O . SER A 1 263 ? -38.494 17.633 -2.184 1.00 41.16 263 SER A O 1
ATOM 1971 N N . ASP A 1 264 ? -38.791 15.577 -3.043 1.00 37.00 264 ASP A N 1
ATOM 1972 C CA . ASP A 1 264 ? -39.919 15.929 -3.930 1.00 37.00 264 ASP A CA 1
ATOM 1973 C C . ASP A 1 264 ? -41.313 15.572 -3.362 1.00 37.00 264 ASP A C 1
ATOM 1975 O O . ASP A 1 264 ? -42.330 15.842 -4.003 1.00 37.00 264 ASP A O 1
ATOM 1979 N N . VAL A 1 265 ? -41.406 14.995 -2.155 1.00 35.12 265 VAL A N 1
ATOM 1980 C CA . VAL A 1 265 ? -42.695 14.650 -1.519 1.00 35.12 265 VAL A CA 1
ATOM 1981 C C . VAL A 1 265 ? -42.709 15.040 -0.039 1.00 35.12 265 VAL A C 1
ATOM 1983 O O . VAL A 1 265 ? -42.465 14.198 0.816 1.00 35.12 265 VAL A O 1
ATOM 1986 N N . THR A 1 266 ? -42.991 16.316 0.257 1.00 32.06 266 THR A N 1
ATOM 1987 C CA . THR A 1 266 ? -43.827 16.861 1.368 1.00 32.06 266 THR A CA 1
ATOM 1988 C C . THR A 1 266 ? -43.604 18.378 1.442 1.00 32.06 266 THR A C 1
ATOM 1990 O O . THR A 1 266 ? -42.502 18.851 1.689 1.00 32.06 266 THR A O 1
ATOM 1993 N N . ASP A 1 267 ? -44.554 19.202 1.004 1.00 29.69 267 ASP A N 1
ATOM 1994 C CA . ASP A 1 267 ? -45.664 19.737 1.808 1.00 29.69 267 ASP A CA 1
ATOM 1995 C C . ASP A 1 267 ? -45.286 20.132 3.248 1.00 29.69 267 ASP A C 1
ATOM 1997 O O . ASP A 1 267 ? -45.177 19.307 4.150 1.00 29.69 267 ASP A O 1
ATOM 2001 N N . GLY A 1 268 ? -45.114 21.448 3.411 1.00 31.41 268 GLY A N 1
ATOM 2002 C CA . GLY A 1 268 ? -45.216 22.262 4.620 1.00 31.41 268 GLY A CA 1
ATOM 2003 C C . GLY A 1 268 ? -45.129 21.587 5.987 1.00 31.41 268 GLY A C 1
ATOM 2004 O O . GLY A 1 268 ? -46.157 21.271 6.569 1.00 31.41 268 GLY A O 1
ATOM 2005 N N . PHE A 1 269 ? -43.939 21.592 6.590 1.00 28.00 269 PHE A N 1
ATOM 2006 C CA . PHE A 1 269 ? -43.799 21.798 8.032 1.00 28.00 269 PHE A CA 1
ATOM 2007 C C . PHE A 1 269 ? -42.606 22.718 8.318 1.00 28.00 269 PHE A C 1
ATOM 2009 O O . PHE A 1 269 ? -41.565 22.687 7.672 1.00 28.00 269 PHE A O 1
ATOM 2016 N N . THR A 1 270 ? -42.846 23.627 9.247 1.00 31.72 270 THR A N 1
ATOM 2017 C CA . THR A 1 270 ? -42.101 24.841 9.574 1.00 31.72 270 THR A CA 1
ATOM 2018 C C . THR A 1 270 ? -40.716 24.607 10.182 1.00 31.72 270 THR A C 1
ATOM 2020 O O . THR A 1 270 ? -40.516 23.656 10.931 1.00 31.72 270 THR A O 1
ATOM 2023 N N . ASN A 1 271 ? -39.813 25.566 9.941 1.00 34.69 271 ASN A N 1
ATOM 2024 C CA . ASN A 1 271 ? -38.526 25.775 10.616 1.00 34.69 271 ASN A CA 1
ATOM 2025 C C . ASN A 1 271 ? -38.531 25.409 12.118 1.00 34.69 271 ASN A C 1
ATOM 2027 O O . ASN A 1 271 ? -39.227 26.044 12.911 1.00 34.69 271 ASN A O 1
ATOM 2031 N N . GLY A 1 272 ? -37.677 24.458 12.505 1.00 30.36 272 GLY A N 1
ATOM 2032 C CA . GLY A 1 272 ? -37.293 24.157 13.887 1.00 30.36 272 GLY A CA 1
ATOM 2033 C C . GLY A 1 272 ? -36.122 23.158 13.918 1.00 30.36 272 GLY A C 1
ATOM 2034 O O . GLY A 1 272 ? -36.153 22.189 13.158 1.00 30.36 272 GLY A O 1
ATOM 2035 N N . PRO A 1 273 ? -35.070 23.369 14.734 1.00 41.78 273 PRO A N 1
ATOM 2036 C CA . PRO A 1 273 ? -33.879 22.530 14.714 1.00 41.78 273 PRO A CA 1
ATOM 2037 C C . PRO A 1 273 ? -34.161 21.224 15.461 1.00 41.78 273 PRO A C 1
ATOM 2039 O O . PRO A 1 273 ? -34.292 21.210 16.681 1.00 41.78 273 PRO A O 1
ATOM 2042 N N . SER A 1 274 ? -34.235 20.108 14.741 1.00 39.03 274 SER A N 1
ATOM 2043 C CA . SER A 1 274 ? -34.098 18.787 15.362 1.00 39.03 274 SER A CA 1
ATOM 2044 C C . SER A 1 274 ? -32.607 18.462 15.459 1.00 39.03 274 SER A C 1
ATOM 2046 O O . SER A 1 274 ? -32.059 17.739 14.630 1.00 39.03 274 SER A O 1
ATOM 2048 N N . ALA A 1 275 ? -31.926 19.072 16.432 1.00 49.19 275 ALA A N 1
ATOM 2049 C CA . ALA A 1 275 ? -30.536 18.762 16.743 1.00 49.19 275 ALA A CA 1
ATOM 2050 C C . ALA A 1 275 ? -30.474 17.358 17.360 1.00 49.19 275 ALA A C 1
ATOM 2052 O O . ALA A 1 275 ? -30.979 17.111 18.451 1.00 49.19 275 ALA A O 1
ATOM 2053 N N . THR A 1 276 ? -29.896 16.400 16.637 1.00 58.06 276 THR A N 1
ATOM 2054 C CA . THR A 1 276 ? -29.590 15.084 17.204 1.00 58.06 276 THR A CA 1
ATOM 2055 C C . THR A 1 276 ? -28.518 15.274 18.277 1.00 58.06 276 THR A C 1
ATOM 2057 O O . THR A 1 276 ? -27.438 15.765 17.959 1.00 58.06 276 THR A O 1
ATOM 2060 N N . PHE A 1 277 ? -28.795 14.896 19.526 1.00 71.75 277 PHE A N 1
ATOM 2061 C CA . PHE A 1 277 ? -27.805 14.931 20.605 1.00 71.75 277 PHE A CA 1
ATOM 2062 C C . PHE A 1 277 ? -26.666 13.945 20.313 1.00 71.75 277 PHE A C 1
ATOM 2064 O O . PHE A 1 277 ? -26.880 12.730 20.262 1.00 71.75 277 PHE A O 1
ATOM 2071 N N . ILE A 1 278 ? -25.454 14.453 20.101 1.00 83.81 278 ILE A N 1
ATOM 2072 C CA . ILE A 1 278 ? -24.268 13.653 19.781 1.00 83.81 278 ILE A CA 1
ATOM 2073 C C . ILE A 1 278 ? -23.383 13.579 21.021 1.00 83.81 278 ILE A C 1
ATOM 2075 O O . ILE A 1 278 ? -23.065 14.587 21.652 1.00 83.81 278 ILE A O 1
ATOM 2079 N N . LYS A 1 279 ? -22.962 12.356 21.368 1.00 85.94 279 LYS A N 1
ATOM 2080 C CA . LYS A 1 279 ? -22.036 12.147 22.481 1.00 85.94 279 LYS A CA 1
ATOM 2081 C C . LYS A 1 279 ? -20.634 12.650 22.106 1.00 85.94 279 LYS A C 1
ATOM 2083 O O . LYS A 1 279 ? -20.140 12.292 21.037 1.00 85.94 279 LYS A O 1
ATOM 2088 N N . PRO A 1 280 ? -19.978 13.413 22.990 1.00 87.88 280 PRO A N 1
ATOM 2089 C CA . PRO A 1 280 ? -18.609 13.878 22.790 1.00 87.88 280 PRO A CA 1
ATOM 2090 C C . PRO A 1 280 ? -17.612 12.706 22.815 1.00 87.88 280 PRO A C 1
ATOM 2092 O O . PRO A 1 280 ? -17.858 11.709 23.507 1.00 87.88 280 PRO A O 1
ATOM 2095 N N . PRO A 1 281 ? -16.464 12.811 22.119 1.00 87.94 281 PRO A N 1
ATOM 2096 C CA . PRO A 1 281 ? -15.390 11.833 22.254 1.00 87.94 281 PRO A CA 1
ATOM 2097 C C . PRO A 1 281 ? -14.800 11.868 23.679 1.00 87.94 281 PRO A C 1
ATOM 2099 O O . PRO A 1 281 ? -14.833 12.919 24.328 1.00 87.94 281 PRO A O 1
ATOM 2102 N N . PRO A 1 282 ? -14.223 10.760 24.188 1.00 87.25 282 PRO A N 1
ATOM 2103 C CA . PRO A 1 282 ? -13.740 10.688 25.572 1.00 87.25 282 PRO A CA 1
ATOM 2104 C C . PRO A 1 282 ? -12.736 11.787 25.953 1.00 87.25 282 PRO A C 1
ATOM 2106 O O . PRO A 1 282 ? -12.778 12.303 27.066 1.00 87.25 282 PRO A O 1
ATOM 2109 N N . ASN A 1 283 ? -11.868 12.189 25.021 1.00 87.44 283 ASN A N 1
ATOM 2110 C CA . ASN A 1 283 ? -10.852 13.219 25.248 1.00 87.44 283 ASN A CA 1
ATOM 2111 C C . ASN A 1 283 ? -11.392 14.661 25.229 1.00 87.44 283 ASN A C 1
ATOM 2113 O O . ASN A 1 283 ? -10.647 15.572 25.573 1.00 87.44 283 ASN A O 1
ATOM 2117 N N . ALA A 1 284 ? -12.656 14.893 24.855 1.00 90.94 284 ALA A N 1
ATOM 2118 C CA . ALA A 1 284 ? -13.266 16.224 24.914 1.00 90.94 284 ALA A CA 1
ATOM 2119 C C . ALA A 1 284 ? -13.493 16.710 26.354 1.00 90.94 284 ALA A C 1
ATOM 2121 O O . ALA A 1 284 ? -13.719 17.897 26.567 1.00 90.94 284 ALA A O 1
ATOM 2122 N N . TRP A 1 285 ? -13.428 15.808 27.337 1.00 92.25 285 TRP A N 1
ATOM 2123 C CA . TRP A 1 285 ? -13.537 16.126 28.763 1.00 92.25 285 TRP A CA 1
ATOM 2124 C C . TRP A 1 285 ? -12.184 16.390 29.431 1.00 92.25 285 TRP A C 1
ATOM 2126 O O . TRP A 1 285 ? -12.145 16.880 30.556 1.00 92.25 285 TRP A O 1
ATOM 2136 N N . ASP A 1 286 ? -11.079 16.052 28.766 1.00 88.25 286 ASP A N 1
ATOM 2137 C CA . ASP A 1 286 ? -9.733 16.186 29.316 1.00 88.25 286 ASP A CA 1
ATOM 2138 C C . ASP A 1 286 ? -9.213 17.616 29.118 1.00 88.25 286 ASP A C 1
ATOM 2140 O O . ASP A 1 286 ? -8.923 18.048 27.999 1.00 88.25 286 ASP A O 1
ATOM 2144 N N . SER A 1 287 ? -9.058 18.346 30.224 1.00 87.69 287 SER A N 1
ATOM 2145 C CA . SER A 1 287 ? -8.572 19.729 30.227 1.00 87.69 287 SER A CA 1
ATOM 2146 C C . SER A 1 287 ? -7.107 19.881 29.818 1.00 87.69 287 SER A C 1
ATOM 2148 O O . SER A 1 287 ? -6.664 20.984 29.495 1.00 87.69 287 SER A O 1
ATOM 2150 N N . THR A 1 288 ? -6.358 18.781 29.783 1.00 86.88 288 THR A N 1
ATOM 2151 C CA . THR A 1 288 ? -4.944 18.736 29.395 1.00 86.88 288 THR A CA 1
ATOM 2152 C C . THR A 1 288 ? -4.701 17.989 28.089 1.00 86.88 288 THR A C 1
ATOM 2154 O O . THR A 1 288 ? -3.597 18.035 27.552 1.00 86.88 288 THR A O 1
ATOM 2157 N N . GLY A 1 289 ? -5.729 17.333 27.555 1.00 85.56 289 GLY A N 1
ATOM 2158 C CA . GLY A 1 289 ? -5.610 16.450 26.408 1.00 85.56 289 GLY A CA 1
ATOM 2159 C C . GLY A 1 289 ? -5.584 17.171 25.058 1.00 85.56 289 GLY A C 1
ATOM 2160 O O . GLY A 1 289 ? -5.529 18.402 24.973 1.00 85.56 289 GLY A O 1
ATOM 2161 N N . PRO A 1 290 ? -5.686 16.408 23.955 1.00 85.69 290 PRO A N 1
ATOM 2162 C CA . PRO A 1 290 ? -5.704 16.958 22.599 1.00 85.69 290 PRO A CA 1
ATOM 2163 C C . PRO A 1 290 ? -6.825 17.978 22.351 1.00 85.69 290 PRO A C 1
ATOM 2165 O O . PRO A 1 290 ? -6.684 18.828 21.478 1.00 85.69 290 PRO A O 1
ATOM 2168 N N . LYS A 1 291 ? -7.917 17.916 23.128 1.00 87.69 291 LYS A N 1
ATOM 2169 C CA . LYS A 1 291 ? -9.042 18.865 23.103 1.00 87.69 291 LYS A CA 1
ATOM 2170 C C . LYS A 1 291 ? -9.090 19.766 24.345 1.00 87.69 291 LYS A C 1
ATOM 2172 O O . LYS A 1 291 ? -10.163 20.216 24.734 1.00 87.69 291 LYS A O 1
ATOM 2177 N N . ALA A 1 292 ? -7.940 20.055 24.957 1.00 89.50 292 ALA A N 1
ATOM 2178 C CA . ALA A 1 292 ? -7.838 21.094 25.978 1.00 89.50 292 ALA A CA 1
ATOM 2179 C C . ALA A 1 292 ? -8.425 22.425 25.454 1.00 89.50 292 ALA A C 1
ATOM 2181 O O . ALA A 1 292 ? -8.184 22.772 24.295 1.00 89.50 292 ALA A O 1
ATOM 2182 N N . PRO A 1 293 ? -9.191 23.174 26.265 1.00 92.31 293 PRO A N 1
ATOM 2183 C CA . PRO A 1 293 ? -9.345 23.032 27.714 1.00 92.31 293 PRO A CA 1
ATOM 2184 C C . PRO A 1 293 ? -10.464 22.071 28.150 1.00 92.31 293 PRO A C 1
ATOM 2186 O O . PRO A 1 293 ? -10.782 22.008 29.335 1.00 92.31 293 PRO A O 1
ATOM 2189 N N . GLY A 1 294 ? -11.039 21.299 27.229 1.00 92.50 294 GLY A N 1
ATOM 2190 C CA . GLY A 1 294 ? -12.076 20.316 27.520 1.00 92.50 294 GLY A CA 1
ATOM 2191 C C . GLY A 1 294 ? -13.487 20.913 27.515 1.00 92.50 294 GLY A C 1
ATOM 2192 O O . GLY A 1 294 ? -13.807 21.767 26.685 1.00 92.50 294 GLY A O 1
ATOM 2193 N N . HIS A 1 295 ? -14.353 20.444 28.417 1.00 95.00 295 HIS A N 1
ATOM 2194 C CA . HIS A 1 295 ? -15.717 20.962 28.588 1.00 95.00 295 HIS A CA 1
ATOM 2195 C C . HIS A 1 295 ? -15.705 22.334 29.293 1.00 95.00 295 HIS A C 1
ATOM 2197 O O . HIS A 1 295 ? -15.050 22.466 30.325 1.00 95.00 295 HIS A O 1
ATOM 2203 N N . PRO A 1 296 ? -16.406 23.358 28.767 1.00 94.50 296 PRO A N 1
ATOM 2204 C CA . PRO A 1 296 ? -16.399 24.730 29.295 1.00 94.50 296 PRO A CA 1
ATOM 2205 C C . PRO A 1 296 ? -17.279 24.941 30.540 1.00 94.50 296 PRO A C 1
ATOM 2207 O O . PRO A 1 296 ? -17.575 26.080 30.900 1.00 94.50 296 PRO A O 1
ATOM 2210 N N . GLY A 1 297 ? -17.725 23.876 31.210 1.00 91.06 297 GLY A N 1
ATOM 2211 C CA . GLY A 1 297 ? -18.605 23.948 32.373 1.00 91.06 297 GLY A CA 1
ATOM 2212 C C . GLY A 1 297 ? -18.134 24.964 33.419 1.00 91.06 297 GLY A C 1
ATOM 2213 O O . GLY A 1 297 ? -17.046 24.844 33.977 1.00 91.06 297 GLY A O 1
ATOM 2214 N N . GLY A 1 298 ? -18.973 25.970 33.693 1.00 83.94 298 GLY A N 1
ATOM 2215 C CA . GLY A 1 298 ? -18.684 27.027 34.669 1.00 83.94 298 GLY A CA 1
ATOM 2216 C C . GLY A 1 298 ? -17.775 28.158 34.169 1.00 83.94 298 GLY A C 1
ATOM 2217 O O . GLY A 1 298 ? -17.368 28.991 34.978 1.00 83.94 298 GLY A O 1
ATOM 2218 N N . VAL A 1 299 ? -17.460 28.217 32.870 1.00 89.31 299 VAL A N 1
ATOM 2219 C CA . VAL A 1 299 ? -16.663 29.290 32.258 1.00 89.31 299 VAL A CA 1
ATOM 2220 C C . VAL A 1 299 ? -17.563 30.284 31.518 1.00 89.31 299 VAL A C 1
ATOM 2222 O O . VAL A 1 299 ? -18.311 29.915 30.618 1.00 89.31 299 VAL A O 1
ATOM 2225 N N . GLY A 1 300 ? -17.446 31.571 31.861 1.00 86.81 300 GLY A N 1
ATOM 2226 C CA . GLY A 1 300 ? -18.147 32.653 31.163 1.00 86.81 300 GLY A CA 1
ATOM 2227 C C . GLY A 1 300 ? -19.673 32.526 31.236 1.00 86.81 300 GLY A C 1
ATOM 2228 O O . GLY A 1 300 ? -20.235 32.345 32.315 1.00 86.81 300 GLY A O 1
ATOM 2229 N N . ASP A 1 301 ? -20.332 32.649 30.086 1.00 89.94 301 ASP A N 1
ATOM 2230 C CA . ASP A 1 301 ? -21.776 32.477 29.892 1.00 89.94 301 ASP A CA 1
ATOM 2231 C C . ASP A 1 301 ? -22.166 31.046 29.470 1.00 89.94 301 ASP A C 1
ATOM 2233 O O . ASP A 1 301 ? -23.348 30.782 29.222 1.00 89.94 301 ASP A O 1
ATOM 2237 N N . TYR A 1 302 ? -21.214 30.103 29.422 1.00 94.06 302 TYR A N 1
ATOM 2238 C CA . TYR A 1 302 ? -21.507 28.727 29.040 1.00 94.06 302 TYR A CA 1
ATOM 2239 C C . TYR A 1 302 ? -22.448 28.046 30.041 1.00 94.06 302 TYR A C 1
ATOM 2241 O O . TYR A 1 302 ? -22.203 27.985 31.248 1.00 94.06 302 TYR A O 1
ATOM 2249 N N . ALA A 1 303 ? -23.502 27.444 29.504 1.00 95.06 303 ALA A N 1
ATOM 2250 C CA . ALA A 1 303 ? -24.341 26.484 30.199 1.00 95.06 303 ALA A CA 1
ATOM 2251 C C . ALA A 1 303 ? -24.797 25.423 29.200 1.00 95.06 303 ALA A C 1
ATOM 2253 O O . ALA A 1 303 ? -25.107 25.761 28.057 1.00 95.06 303 ALA A O 1
ATOM 2254 N N . ASP A 1 304 ? -24.866 24.167 29.637 1.00 94.31 304 ASP A N 1
ATOM 2255 C CA . ASP A 1 304 ? -25.347 23.075 28.794 1.00 94.31 304 ASP A CA 1
ATOM 2256 C C . ASP A 1 304 ? -26.819 23.301 28.376 1.00 94.31 304 ASP A C 1
ATOM 2258 O O . ASP A 1 304 ? -27.606 23.882 29.140 1.00 94.31 304 ASP A O 1
ATOM 2262 N N . PRO A 1 305 ? -27.227 22.834 27.183 1.00 93.00 305 PRO A N 1
ATOM 2263 C CA . PRO A 1 305 ? -28.626 22.752 26.791 1.00 93.00 305 PRO A CA 1
ATOM 2264 C C . PRO A 1 305 ? -29.470 21.988 27.820 1.00 93.00 305 PRO A C 1
ATOM 2266 O O . PRO A 1 305 ? -28.969 21.181 28.601 1.00 93.00 305 PRO A O 1
ATOM 2269 N N . LYS A 1 306 ? -30.794 22.200 27.801 1.00 89.25 306 LYS A N 1
ATOM 2270 C CA . LYS A 1 306 ? -31.727 21.564 28.759 1.00 89.25 306 LYS A CA 1
ATOM 2271 C C . LYS A 1 306 ? -31.635 20.034 28.791 1.00 89.25 306 LYS A C 1
ATOM 2273 O O . LYS A 1 306 ? -31.942 19.429 29.811 1.00 89.25 306 LYS A O 1
ATOM 2278 N N . GLU A 1 307 ? -31.247 19.433 27.675 1.00 85.69 307 GLU A N 1
ATOM 2279 C CA . GLU A 1 307 ? -31.125 17.985 27.491 1.00 85.69 307 GLU A CA 1
ATOM 2280 C C . GLU A 1 307 ? -29.729 17.445 27.874 1.00 85.69 307 GLU A C 1
ATOM 2282 O O . GLU A 1 307 ? -29.512 16.235 27.867 1.00 85.69 307 GLU A O 1
ATOM 2287 N N . GLY A 1 308 ? -28.808 18.326 28.283 1.00 90.06 308 GLY A N 1
ATOM 2288 C CA . GLY A 1 308 ? -27.458 18.004 28.743 1.00 90.06 308 GLY A CA 1
ATOM 2289 C C . GLY A 1 308 ? -26.353 18.512 27.808 1.00 90.06 308 GLY A C 1
ATOM 2290 O O . GLY A 1 308 ? -26.627 19.255 26.868 1.00 90.06 308 GLY A O 1
ATOM 2291 N N . PRO A 1 309 ? -25.090 18.119 28.051 1.00 92.44 309 PRO A N 1
ATOM 2292 C CA . PRO A 1 309 ? -23.960 18.471 27.194 1.00 92.44 309 PRO A CA 1
ATOM 2293 C C . PRO A 1 309 ? -24.118 17.873 25.792 1.00 92.44 309 PRO A C 1
ATOM 2295 O O . PRO A 1 309 ? -24.255 16.653 25.656 1.00 92.44 309 PRO A O 1
ATOM 2298 N N . ASN A 1 310 ? -24.055 18.711 24.756 1.00 94.44 310 ASN A N 1
ATOM 2299 C CA . ASN A 1 310 ? -24.137 18.276 23.362 1.00 94.44 310 ASN A CA 1
ATOM 2300 C C . ASN A 1 310 ? -22.838 18.578 22.603 1.00 94.44 310 ASN A C 1
ATOM 2302 O O . ASN A 1 310 ? -22.246 19.645 22.775 1.00 94.44 310 ASN A O 1
ATOM 2306 N N . TRP A 1 311 ? -22.408 17.643 21.753 1.00 94.62 311 TRP A N 1
ATOM 2307 C CA . TRP A 1 311 ? -21.227 17.791 20.905 1.00 94.62 311 TRP A CA 1
ATOM 2308 C C . TRP A 1 311 ? -21.635 18.133 19.470 1.00 94.62 311 TRP A C 1
ATOM 2310 O O . TRP A 1 311 ? -22.138 17.286 18.736 1.00 94.62 311 TRP A O 1
ATOM 2320 N N . ALA A 1 312 ? -21.421 19.377 19.060 1.00 93.88 312 ALA A N 1
ATOM 2321 C CA . ALA A 1 312 ? -21.930 19.920 17.806 1.00 93.88 312 ALA A CA 1
ATOM 2322 C C . ALA A 1 312 ? -20.798 20.306 16.837 1.00 93.88 312 ALA A C 1
ATOM 2324 O O . ALA A 1 312 ? -19.697 20.661 17.275 1.00 93.88 312 ALA A O 1
ATOM 2325 N N . PRO A 1 313 ? -21.039 20.243 15.515 1.00 93.50 313 PRO A N 1
ATOM 2326 C CA . PRO A 1 313 ? -20.075 20.722 14.532 1.00 93.50 313 PRO A CA 1
ATOM 2327 C C . PRO A 1 313 ? -19.899 22.240 14.656 1.00 93.50 313 PRO A C 1
ATOM 2329 O O . PRO A 1 313 ? -20.850 22.957 14.967 1.00 93.50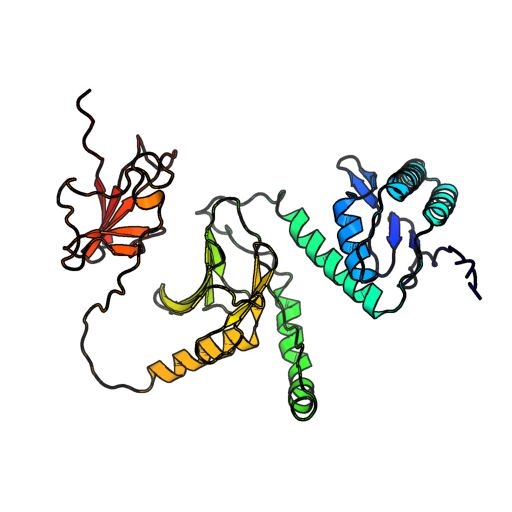 313 PRO A O 1
ATOM 2332 N N . ASN A 1 314 ? -18.689 22.734 14.388 1.00 93.56 314 ASN A N 1
ATOM 2333 C CA . ASN A 1 314 ? -18.424 24.167 14.314 1.00 93.56 314 ASN A CA 1
ATOM 2334 C C . ASN A 1 314 ? -19.272 24.791 13.182 1.00 93.56 314 ASN A C 1
ATOM 2336 O O . ASN A 1 314 ? -19.064 24.445 12.019 1.00 93.56 314 ASN A O 1
ATOM 2340 N N . PRO A 1 315 ? -20.205 25.714 13.478 1.00 89.44 315 PRO A N 1
ATOM 2341 C CA . PRO A 1 315 ? -21.087 26.281 12.460 1.00 89.44 315 PRO A CA 1
ATOM 2342 C C . PRO A 1 315 ? -20.364 27.230 11.492 1.00 89.44 315 PRO A C 1
ATOM 2344 O O . PRO A 1 315 ? -20.863 27.479 10.397 1.00 89.44 315 PRO A O 1
ATOM 2347 N N . ASN A 1 316 ? -19.197 27.750 11.880 1.00 86.75 316 ASN A N 1
ATOM 2348 C CA . ASN A 1 316 ? -18.462 28.785 11.150 1.00 86.75 316 ASN A CA 1
ATOM 2349 C C . ASN A 1 316 ? -17.110 28.291 10.610 1.00 86.75 316 ASN A C 1
ATOM 2351 O O . ASN A 1 316 ? -16.300 29.090 10.140 1.00 86.75 316 ASN A O 1
ATOM 2355 N N . GLY A 1 317 ? -16.825 26.990 10.677 1.00 85.81 317 GLY A N 1
ATOM 2356 C CA . GLY A 1 317 ? -15.530 26.476 10.251 1.00 85.81 317 GLY A CA 1
ATOM 2357 C C . GLY A 1 317 ? -15.340 24.992 10.505 1.00 85.81 317 GLY A C 1
ATOM 2358 O O . GLY A 1 317 ? -16.287 24.219 10.597 1.00 85.81 317 GLY A O 1
ATOM 2359 N N . LEU A 1 318 ? -14.076 24.589 10.592 1.00 84.00 318 LEU A N 1
ATOM 2360 C CA . LEU A 1 318 ? -13.706 23.206 10.861 1.00 84.00 318 LEU A CA 1
ATOM 2361 C C . LEU A 1 318 ? -13.762 22.903 12.362 1.00 84.00 318 LEU A C 1
ATOM 2363 O O . LEU A 1 318 ? -13.611 23.789 13.206 1.00 84.00 318 LEU A O 1
ATOM 2367 N N . GLY A 1 319 ? -13.933 21.622 12.680 1.00 90.12 319 GLY A N 1
ATOM 2368 C CA . GLY A 1 319 ? -13.899 21.113 14.046 1.00 90.12 319 GLY A CA 1
ATOM 2369 C C . GLY A 1 319 ? -15.275 20.925 14.678 1.00 90.12 319 GLY A C 1
ATOM 2370 O O . GLY A 1 319 ? -16.319 21.076 14.046 1.00 90.12 319 GLY A O 1
ATOM 2371 N N . TRP A 1 320 ? -15.243 20.533 15.945 1.00 94.25 320 TRP A N 1
ATOM 2372 C CA . TRP A 1 320 ? -16.412 20.212 16.754 1.00 94.25 320 TRP A CA 1
ATOM 2373 C C . TRP A 1 320 ? -16.215 20.767 18.157 1.00 94.25 320 TRP A C 1
ATOM 2375 O O . TRP A 1 320 ? -15.081 20.831 18.640 1.00 94.25 320 TRP A O 1
ATOM 2385 N N . GLY A 1 321 ? -17.312 21.147 18.798 1.00 95.94 321 GLY A N 1
ATOM 2386 C CA . GLY A 1 321 ? -17.301 21.797 20.096 1.00 95.94 321 GLY A CA 1
ATOM 2387 C C . GLY A 1 321 ? -18.542 21.502 20.923 1.00 95.94 321 GLY A C 1
ATOM 2388 O O . GLY A 1 321 ? -19.429 20.747 20.525 1.00 95.94 321 GLY A O 1
ATOM 2389 N N . TRP A 1 322 ? -18.594 22.124 22.092 1.00 97.12 322 TRP A N 1
ATOM 2390 C CA . TRP A 1 322 ? -19.711 22.009 23.019 1.00 97.12 322 TRP A CA 1
ATOM 2391 C C . TRP A 1 322 ? -20.798 23.019 22.670 1.00 97.12 322 TRP A C 1
ATOM 2393 O O . TRP A 1 322 ? -20.536 24.220 22.645 1.00 97.12 322 TRP A O 1
ATOM 2403 N N . GLU A 1 323 ? -22.011 22.554 22.391 1.00 96.38 323 GLU A N 1
ATOM 2404 C CA . GLU A 1 323 ? -23.146 23.456 22.191 1.00 96.38 323 GLU A CA 1
ATOM 2405 C C . GLU A 1 323 ? -23.611 24.015 23.540 1.00 96.38 323 GLU A C 1
ATOM 2407 O O . GLU A 1 323 ? -23.800 23.258 24.490 1.00 96.38 323 GLU A O 1
ATOM 2412 N N . SER A 1 324 ? -23.812 25.330 23.628 1.00 96.12 324 SER A N 1
ATOM 2413 C CA . SER A 1 324 ? -24.399 25.992 24.793 1.00 96.12 324 SER A CA 1
ATOM 2414 C C . SER A 1 324 ? -25.926 26.081 24.684 1.00 96.12 324 SER A C 1
ATOM 2416 O O . SER A 1 324 ? -26.501 25.995 23.601 1.00 96.12 324 SER A O 1
ATOM 2418 N N . LYS A 1 325 ? -26.611 26.351 25.801 1.00 95.12 325 LYS A N 1
ATOM 2419 C CA . LYS A 1 325 ? -28.073 26.551 25.869 1.00 95.12 325 LYS A CA 1
ATOM 2420 C C . LYS A 1 325 ? -28.620 27.608 24.901 1.00 95.12 325 LYS A C 1
ATOM 2422 O O . LYS A 1 325 ? -29.802 27.565 24.566 1.00 95.12 325 LYS A O 1
ATOM 2427 N N . ASP A 1 326 ? -27.784 28.563 24.494 1.00 92.88 326 ASP A N 1
ATOM 2428 C CA . ASP A 1 326 ? -28.166 29.674 23.620 1.00 92.88 326 ASP A CA 1
ATOM 2429 C C . ASP A 1 326 ? -27.922 29.349 22.132 1.00 92.88 326 ASP A C 1
ATOM 2431 O O . ASP A 1 326 ? -28.324 30.126 21.254 1.00 92.88 326 ASP A O 1
ATOM 2435 N N . GLY A 1 327 ? -27.330 28.177 21.856 1.00 93.31 327 GLY A N 1
ATOM 2436 C CA . GLY A 1 327 ? -27.035 27.629 20.531 1.00 93.31 327 GLY A CA 1
ATOM 2437 C C . GLY A 1 327 ? -25.633 27.950 20.003 1.00 93.31 327 GLY A C 1
ATOM 2438 O O . GLY A 1 327 ? -25.359 27.673 18.841 1.00 93.31 327 GLY A O 1
ATOM 2439 N N . LYS A 1 328 ? -24.745 28.553 20.808 1.00 96.25 328 LYS A N 1
ATOM 2440 C CA . LYS A 1 328 ? -23.345 28.801 20.412 1.00 96.25 328 LYS A CA 1
ATOM 2441 C C . LYS A 1 328 ? -22.531 27.509 20.515 1.00 96.25 328 LYS A C 1
ATOM 2443 O O . LYS A 1 328 ? -22.790 26.705 21.405 1.00 96.25 328 LYS A O 1
ATOM 2448 N N . VAL A 1 329 ? -21.506 27.338 19.681 1.00 97.12 329 VAL A N 1
ATOM 2449 C CA . VAL A 1 329 ? -20.616 26.160 19.732 1.00 97.12 329 VAL A CA 1
ATOM 2450 C C . VAL A 1 329 ? -19.226 26.555 20.221 1.00 97.12 329 VAL A C 1
ATOM 2452 O O . VAL A 1 329 ? -18.576 27.409 19.629 1.00 97.12 329 VAL A O 1
ATOM 2455 N N . TRP A 1 330 ? -18.771 25.925 21.303 1.00 97.12 330 TRP A N 1
ATOM 2456 C CA . TRP A 1 330 ? -17.500 26.186 21.979 1.00 97.12 330 TRP A CA 1
ATOM 2457 C C . TRP A 1 330 ? -16.447 25.176 21.527 1.00 97.12 330 TRP A C 1
ATOM 2459 O O . TRP A 1 330 ? -16.395 24.049 22.030 1.00 97.12 330 TRP A O 1
ATOM 2469 N N . VAL A 1 331 ? -15.622 25.561 20.555 1.00 96.12 331 VAL A N 1
ATOM 2470 C CA . VAL A 1 331 ? -14.653 24.674 19.898 1.00 96.12 331 VAL A CA 1
ATOM 2471 C C . VAL A 1 331 ? -13.314 24.720 20.642 1.00 96.12 331 VAL A C 1
ATOM 2473 O O . VAL A 1 331 ? -12.672 25.768 20.650 1.00 96.12 331 VAL A O 1
ATOM 2476 N N . PRO A 1 332 ? -12.861 23.628 21.286 1.00 94.62 332 PRO A N 1
ATOM 2477 C CA . PRO A 1 332 ? -11.578 23.624 21.981 1.00 94.62 332 PRO A CA 1
ATOM 2478 C C . PRO A 1 332 ? -10.405 23.612 20.992 1.00 94.62 332 PRO A C 1
ATOM 2480 O O . PRO A 1 332 ? -10.372 22.802 20.064 1.00 94.62 332 PRO A O 1
ATOM 2483 N N . THR A 1 333 ? -9.405 24.459 21.232 1.00 91.75 333 THR A N 1
ATOM 2484 C CA . THR A 1 333 ? -8.240 24.610 20.339 1.00 91.75 333 THR A CA 1
ATOM 2485 C C . THR A 1 333 ? -7.154 23.543 20.527 1.00 91.75 333 THR A C 1
ATOM 2487 O O . THR A 1 333 ? -6.278 23.395 19.676 1.00 91.75 333 THR A O 1
ATOM 2490 N N . GLY A 1 334 ? -7.157 22.824 21.654 1.00 88.69 334 GLY A N 1
ATOM 2491 C CA . GLY A 1 334 ? -6.108 21.873 22.032 1.00 88.69 334 GLY A CA 1
ATOM 2492 C C . GLY A 1 334 ? -4.823 22.523 22.571 1.00 88.69 334 GLY A C 1
ATOM 2493 O O . GLY A 1 334 ? -4.721 23.743 22.707 1.00 88.69 334 GLY A O 1
ATOM 2494 N N . GLN A 1 335 ? -3.820 21.687 22.873 1.00 78.31 335 GLN A N 1
ATOM 2495 C CA . GLN A 1 335 ? -2.511 22.063 23.457 1.00 78.31 335 GLN A CA 1
ATOM 2496 C C . GLN A 1 335 ? -1.455 22.544 22.428 1.00 78.31 335 GLN A C 1
ATOM 2498 O O . GLN A 1 335 ? -0.260 22.568 22.716 1.00 78.31 335 GLN A O 1
ATOM 2503 N N . GLY A 1 336 ? -1.856 22.899 21.205 1.00 69.81 336 GLY A N 1
ATOM 2504 C CA . GLY A 1 336 ? -0.934 23.160 20.089 1.00 69.81 336 GLY A CA 1
ATOM 2505 C C . GLY A 1 336 ? -0.626 24.637 19.808 1.00 69.81 336 GLY A C 1
ATOM 2506 O O . GLY A 1 336 ? -1.247 25.549 20.348 1.00 69.81 336 GLY A O 1
ATOM 2507 N N . GLY A 1 337 ? 0.299 24.880 18.869 1.00 60.50 337 GLY A N 1
ATOM 2508 C CA . GLY A 1 337 ? 0.669 26.227 18.399 1.00 60.50 337 GLY A CA 1
ATOM 2509 C C . GLY A 1 337 ? -0.476 27.027 17.755 1.00 60.50 337 GLY A C 1
ATOM 2510 O O . GLY A 1 337 ? -0.396 28.250 17.688 1.00 60.50 337 GLY A O 1
ATOM 2511 N N . ALA A 1 338 ? -1.562 26.355 17.356 1.00 61.56 338 ALA A N 1
ATOM 2512 C CA . ALA A 1 338 ? -2.806 26.983 16.905 1.00 61.56 338 ALA A CA 1
ATOM 2513 C C . ALA A 1 338 ? -3.550 27.731 18.030 1.00 61.56 338 ALA A C 1
ATOM 2515 O O . ALA A 1 338 ? -4.396 28.570 17.756 1.00 61.56 338 ALA A O 1
ATOM 2516 N N . ALA A 1 339 ? -3.218 27.486 19.301 1.00 66.06 339 ALA A N 1
ATOM 2517 C CA . ALA A 1 339 ? -3.927 28.053 20.444 1.00 66.06 339 ALA A CA 1
ATOM 2518 C C . ALA A 1 339 ? -3.460 29.472 20.846 1.00 66.06 339 ALA A C 1
ATOM 2520 O O . ALA A 1 339 ? -3.761 29.920 21.950 1.00 66.06 339 ALA A O 1
ATOM 2521 N N . HIS A 1 340 ? -2.705 30.188 19.998 1.00 68.44 340 HIS A N 1
ATOM 2522 C CA . HIS A 1 340 ? -2.358 31.618 20.144 1.00 68.44 340 HIS A CA 1
ATOM 2523 C C . HIS A 1 340 ? -2.126 32.095 21.600 1.00 68.44 340 HIS A C 1
ATOM 2525 O O . HIS A 1 340 ? -2.770 33.030 22.077 1.00 68.44 340 HIS A O 1
ATOM 2531 N N . GLY A 1 341 ? -1.239 31.427 22.347 1.00 77.25 341 GLY A N 1
ATOM 2532 C CA . GLY A 1 341 ? -0.952 31.752 23.755 1.00 77.25 341 GLY A CA 1
ATOM 2533 C C . GLY A 1 341 ? -1.598 30.832 24.799 1.00 77.25 341 GLY A C 1
ATOM 2534 O O . GLY A 1 341 ? -1.582 31.164 25.981 1.00 77.25 341 GLY A O 1
ATOM 2535 N N . GLY A 1 342 ? -2.153 29.693 24.382 1.00 85.50 342 GLY A N 1
ATOM 2536 C CA . GLY A 1 342 ? -2.562 28.587 25.255 1.00 85.50 342 GLY A CA 1
ATOM 2537 C C . GLY A 1 342 ? -3.995 28.110 24.995 1.00 85.50 342 GLY A C 1
ATOM 2538 O O . GLY A 1 342 ? -4.765 28.849 24.374 1.00 85.50 342 GLY A O 1
ATOM 2539 N N . PRO A 1 343 ? -4.361 26.904 25.470 1.00 90.75 343 PRO A N 1
ATOM 2540 C CA . PRO A 1 343 ? -5.673 26.305 25.235 1.00 90.75 343 PRO A CA 1
ATOM 2541 C C . PRO A 1 343 ? -6.823 27.262 25.554 1.00 90.75 343 PRO A C 1
ATOM 2543 O O . PRO A 1 343 ? -6.840 27.893 26.614 1.00 90.75 343 PRO A O 1
ATOM 2546 N N . HIS A 1 344 ? -7.777 27.370 24.637 1.00 93.50 344 HIS A N 1
ATOM 2547 C CA . HIS A 1 344 ? -8.985 28.174 24.791 1.00 93.50 344 HIS A CA 1
ATOM 2548 C C . HIS A 1 344 ? -10.138 27.575 23.981 1.00 93.50 344 HIS A C 1
ATOM 2550 O O . HIS A 1 344 ? -9.963 26.565 23.296 1.00 93.50 344 HIS A O 1
ATOM 2556 N N . TRP A 1 345 ? -11.318 28.175 24.097 1.00 95.06 345 TRP A N 1
ATOM 2557 C CA . TRP A 1 345 ? -12.446 27.881 23.225 1.00 95.06 345 TRP A CA 1
ATOM 2558 C C . TRP A 1 345 ? -12.616 29.005 22.211 1.00 95.06 345 TRP A C 1
ATOM 2560 O O . TRP A 1 345 ? -12.684 30.175 22.593 1.00 95.06 345 TRP A O 1
ATOM 2570 N N . ASP A 1 346 ? -12.734 28.633 20.942 1.00 94.31 346 ASP A N 1
ATOM 2571 C CA . ASP A 1 346 ? -13.290 29.497 19.911 1.00 94.31 346 ASP A CA 1
ATOM 2572 C C . ASP A 1 346 ? -14.808 29.326 19.956 1.00 94.31 346 ASP A C 1
ATOM 2574 O O . ASP A 1 346 ? -15.352 28.290 19.563 1.00 94.31 346 ASP A O 1
ATOM 2578 N N . VAL A 1 347 ? -15.496 30.318 20.505 1.00 95.94 347 VAL A N 1
ATOM 2579 C CA . VAL A 1 347 ? -16.948 30.311 20.652 1.00 95.94 347 VAL A CA 1
ATOM 2580 C C . VAL A 1 347 ? -17.561 30.896 19.393 1.00 95.94 347 VAL A C 1
ATOM 2582 O O . VAL A 1 347 ? -17.249 32.015 18.999 1.00 95.94 347 VAL A O 1
ATOM 2585 N N . GLN A 1 348 ? -18.425 30.116 18.756 1.00 96.06 348 GLN A N 1
ATOM 2586 C CA . GLN A 1 348 ? -18.956 30.384 17.426 1.00 96.06 348 GLN A CA 1
ATOM 2587 C C . GLN A 1 348 ? -20.458 30.633 17.519 1.00 96.06 348 GLN A C 1
ATOM 2589 O O . GLN A 1 348 ? -21.203 29.758 17.974 1.00 96.06 348 GLN A O 1
ATOM 2594 N N . ASP A 1 349 ? -20.910 31.813 17.089 1.00 93.69 349 ASP A N 1
ATOM 2595 C CA . ASP A 1 349 ? -22.335 32.132 17.011 1.00 93.69 349 ASP A CA 1
ATOM 2596 C C . ASP A 1 349 ? -22.878 31.736 15.626 1.00 93.69 349 ASP A C 1
ATOM 2598 O O . ASP A 1 349 ? -22.492 32.340 14.618 1.00 93.69 349 ASP A O 1
ATOM 2602 N N . PRO A 1 350 ? -23.770 30.731 15.528 1.00 87.00 350 PRO A N 1
ATOM 2603 C CA . PRO A 1 350 ? -24.327 30.314 14.242 1.00 87.00 350 PRO A CA 1
ATOM 2604 C C . PRO A 1 350 ? -25.280 31.347 13.626 1.00 87.00 350 PRO A C 1
ATOM 2606 O O . PRO A 1 350 ? -25.566 31.273 12.431 1.00 87.00 350 PRO A O 1
ATOM 2609 N N . ARG A 1 351 ? -25.818 32.290 14.414 1.00 89.38 351 ARG A N 1
ATOM 2610 C CA . ARG A 1 351 ? -26.789 33.289 13.944 1.00 89.38 351 ARG A CA 1
ATOM 2611 C C . ARG A 1 351 ? -26.099 34.489 13.314 1.00 89.38 351 ARG A C 1
ATOM 2613 O O . ARG A 1 351 ? -26.571 34.978 12.290 1.00 89.38 351 ARG A O 1
ATOM 2620 N N . THR A 1 352 ? -25.017 34.970 13.922 1.00 90.38 352 THR A N 1
ATOM 2621 C CA . THR A 1 352 ? -24.301 36.162 13.436 1.00 90.38 352 THR A CA 1
ATOM 2622 C C . THR A 1 352 ? -23.054 35.828 12.625 1.00 90.38 352 THR A C 1
ATOM 2624 O O . THR A 1 352 ? -22.588 36.676 11.869 1.00 90.38 352 THR A O 1
ATOM 2627 N N . ARG A 1 353 ? -22.557 34.584 12.719 1.00 85.50 353 ARG A N 1
ATOM 2628 C CA . ARG A 1 353 ? -21.246 34.139 12.212 1.00 85.50 353 ARG A CA 1
ATOM 2629 C C . ARG A 1 353 ? -20.052 34.816 12.890 1.00 85.50 353 ARG A C 1
ATOM 2631 O O . ARG A 1 353 ? -18.933 34.739 12.381 1.00 85.50 353 ARG A O 1
ATOM 2638 N N . ASP A 1 354 ? -20.279 35.459 14.031 1.00 90.44 354 ASP A N 1
ATOM 2639 C CA . ASP A 1 354 ? -19.204 36.017 14.843 1.00 90.44 354 ASP A CA 1
ATOM 2640 C C . ASP A 1 354 ? -18.495 34.915 15.636 1.00 90.44 354 ASP A C 1
ATOM 2642 O O . ASP A 1 354 ? -19.059 33.851 15.921 1.00 90.44 354 ASP A O 1
ATOM 2646 N N . HIS A 1 355 ? -17.247 35.199 16.008 1.00 91.00 355 HIS A N 1
ATOM 2647 C CA . HIS A 1 355 ? -16.457 34.352 16.889 1.00 91.00 355 HIS A CA 1
ATOM 2648 C C . HIS A 1 355 ? -15.841 35.164 18.028 1.00 91.00 355 HIS A C 1
ATOM 2650 O O . HIS A 1 355 ? -15.461 36.323 17.849 1.00 91.00 355 HIS A O 1
ATOM 2656 N N . GLU A 1 356 ? -15.719 34.538 19.194 1.00 93.69 356 GLU A N 1
ATOM 2657 C CA . GLU A 1 356 ? -15.023 35.089 20.354 1.00 93.69 356 GLU A CA 1
ATOM 2658 C C . GLU A 1 356 ? -14.107 34.035 20.981 1.00 93.69 356 GLU A C 1
ATOM 2660 O O . GLU A 1 356 ? -14.447 32.855 21.053 1.00 93.69 356 GLU A O 1
ATOM 2665 N N . ASN A 1 357 ? -12.940 34.460 21.463 1.00 93.38 357 ASN A N 1
ATOM 2666 C CA . ASN A 1 357 ? -11.974 33.550 22.072 1.00 93.38 357 ASN A CA 1
ATOM 2667 C C . ASN A 1 357 ? -12.121 33.623 23.591 1.00 93.38 357 ASN A C 1
ATOM 2669 O O . ASN A 1 357 ? -11.761 34.628 24.212 1.00 93.38 357 ASN A O 1
ATOM 2673 N N . VAL A 1 358 ? -12.604 32.544 24.202 1.00 93.94 358 VAL A N 1
ATOM 2674 C CA . VAL A 1 358 ? -12.796 32.451 25.653 1.00 93.94 358 VAL A CA 1
ATOM 2675 C C . VAL A 1 358 ? -11.724 31.555 26.250 1.00 93.94 358 VAL A C 1
ATOM 2677 O O . VAL A 1 358 ? -11.598 30.382 25.905 1.00 93.94 358 VAL A O 1
ATOM 2680 N N . ARG A 1 359 ? -10.926 32.104 27.167 1.00 92.25 359 ARG A N 1
ATOM 2681 C CA . ARG A 1 359 ? -9.869 31.355 27.857 1.00 92.25 359 ARG A CA 1
ATOM 2682 C C . ARG A 1 359 ? -10.398 30.740 29.154 1.00 92.25 359 ARG A C 1
ATOM 2684 O O . ARG A 1 359 ? -11.225 31.372 29.816 1.00 92.25 359 ARG A O 1
ATOM 2691 N N . PRO A 1 360 ? -9.894 29.562 29.561 1.00 88.75 360 PRO A N 1
ATOM 2692 C CA . PRO A 1 360 ? -10.165 29.049 30.894 1.00 88.75 360 PRO A CA 1
ATOM 2693 C C . PRO A 1 360 ? -9.669 30.052 31.948 1.00 88.75 360 PRO A C 1
ATOM 2695 O O . PRO A 1 360 ? -8.674 30.755 31.713 1.00 88.75 360 PRO A O 1
ATOM 2698 N N . PRO A 1 361 ? -10.344 30.149 33.107 1.00 83.31 361 PRO A N 1
ATOM 2699 C CA . PRO A 1 361 ? -9.854 30.963 34.207 1.00 83.31 361 PRO A CA 1
ATOM 2700 C C . PRO A 1 361 ? -8.436 30.509 34.565 1.00 83.31 361 PRO A C 1
ATOM 2702 O O . PRO A 1 361 ? -8.164 29.311 34.652 1.00 83.31 361 PRO A O 1
ATOM 2705 N N . LYS A 1 362 ? -7.519 31.466 34.747 1.00 72.75 362 LYS A N 1
ATOM 2706 C CA . LYS A 1 362 ? -6.177 31.149 35.247 1.00 72.75 362 LYS A CA 1
ATOM 2707 C C . LYS A 1 362 ? -6.346 30.458 36.597 1.00 72.75 362 LYS A C 1
ATOM 2709 O O . LYS A 1 362 ? -7.045 31.004 37.454 1.00 72.75 362 LYS A O 1
ATOM 2714 N N . SER A 1 363 ? -5.732 29.289 36.784 1.00 59.03 363 SER A N 1
ATOM 2715 C CA . SER A 1 363 ? -5.583 28.749 38.131 1.00 59.03 363 SER A CA 1
ATOM 2716 C C . SER A 1 363 ? -4.888 29.823 38.967 1.00 59.03 363 SER A C 1
ATOM 2718 O O . SER A 1 363 ? -3.877 30.399 38.556 1.00 59.03 363 SER A O 1
ATOM 2720 N N . LEU A 1 364 ? -5.513 30.194 40.083 1.00 40.81 364 LEU A N 1
ATOM 2721 C CA . LEU A 1 364 ? -4.832 30.941 41.128 1.00 40.81 364 LEU A CA 1
ATOM 2722 C C . LEU A 1 364 ? -3.878 29.935 41.770 1.00 40.81 364 LEU A C 1
ATOM 2724 O O . LEU A 1 364 ? -4.303 29.168 42.631 1.00 40.81 364 LEU A O 1
ATOM 2728 N N . ASP A 1 365 ? -2.652 29.875 41.262 1.00 39.00 365 ASP A N 1
ATOM 2729 C CA . ASP A 1 365 ? -1.546 29.215 41.958 1.00 39.00 365 ASP A CA 1
ATOM 2730 C C . ASP A 1 365 ? -1.153 30.018 43.207 1.00 39.00 365 ASP A C 1
ATOM 2732 O O . ASP A 1 365 ? -1.120 31.275 43.127 1.00 39.00 365 ASP A O 1
#